Protein AF-A0A316W7E8-F1 (afdb_monomer)

Sequence (309 aa):
MTSHELGKQACRALYRAVLRQCPPAVTYSSHATKNLRRLYKWHFEQIMARGNLIDADLKAAERTMLMLLSSTAPRQAPSSPSDSIDDASSSRTSHAFTSSSARLRNDVAHGAAEEADVVGASERKGRLLSHRLTHSLASLTYHHLSPYVLMQRTTRRGVDGGSQSASARRLRAKDDAGEALPSLKVLPRPRRGPFTPALARKSINPLPGEAVEERMQAMYRAKDRMDELLQMDAGAKSEEYEQARRDYVEKRGLVRAAKHTWNAALEERRKEDAPRRLLGSLVQRAERSSGLWLGGPRWARWKQNEMLW

Structure (mmCIF, N/CA/C/O backbone):
data_AF-A0A316W7E8-F1
#
_entry.id   AF-A0A316W7E8-F1
#
loop_
_atom_site.group_PDB
_atom_site.id
_atom_site.type_symbol
_atom_site.label_atom_id
_atom_site.label_alt_id
_atom_site.label_comp_id
_atom_site.label_asym_id
_atom_site.label_entity_id
_atom_site.label_seq_id
_atom_site.pdbx_PDB_ins_code
_atom_site.Cartn_x
_atom_site.Cartn_y
_atom_site.Cartn_z
_atom_site.occupancy
_atom_site.B_iso_or_equiv
_atom_site.auth_seq_id
_atom_site.auth_comp_id
_atom_site.auth_asym_id
_atom_site.auth_atom_id
_atom_site.pdbx_PDB_model_num
ATOM 1 N N . MET A 1 1 ? -14.695 26.822 29.362 1.00 68.12 1 MET A N 1
ATOM 2 C CA . MET A 1 1 ? -14.133 26.083 28.206 1.00 68.12 1 MET A CA 1
ATOM 3 C C . MET A 1 1 ? -15.108 26.215 27.050 1.00 68.12 1 MET A C 1
ATOM 5 O O . MET A 1 1 ? -16.297 26.050 27.285 1.00 68.12 1 MET A O 1
ATOM 9 N N . THR A 1 2 ? -14.656 26.563 25.845 1.00 86.56 2 THR A N 1
ATOM 10 C CA . THR A 1 2 ? -15.551 26.642 24.677 1.00 86.56 2 THR A CA 1
ATOM 11 C C . THR A 1 2 ? -15.994 25.234 24.261 1.00 86.56 2 THR A C 1
ATOM 13 O O . THR A 1 2 ? -15.264 24.266 24.480 1.00 86.56 2 THR A O 1
ATOM 16 N N . SER A 1 3 ? -17.176 25.105 23.650 1.00 82.50 3 SER A N 1
ATOM 17 C CA . SER A 1 3 ? -17.704 23.819 23.148 1.00 82.50 3 SER A CA 1
ATOM 18 C C . SER A 1 3 ? -16.685 23.066 22.267 1.00 82.50 3 SER A C 1
ATOM 20 O O . SER A 1 3 ? -16.499 21.855 22.382 1.00 82.50 3 SER A O 1
ATOM 22 N N . HIS A 1 4 ? -15.909 23.812 21.478 1.00 84.19 4 HIS A N 1
ATOM 23 C CA . HIS A 1 4 ? -14.834 23.288 20.638 1.00 84.19 4 HIS A CA 1
ATOM 24 C C . HIS A 1 4 ? -13.680 22.639 21.433 1.00 84.19 4 HIS A C 1
ATOM 26 O O . HIS A 1 4 ? -13.156 21.599 21.031 1.00 84.19 4 HIS A O 1
ATOM 32 N N . GLU A 1 5 ? -13.295 23.201 22.583 1.00 86.75 5 GLU A N 1
ATOM 33 C CA . GLU A 1 5 ? -12.243 22.619 23.430 1.00 86.75 5 GLU A CA 1
ATOM 34 C C . GLU A 1 5 ? -12.707 21.332 24.127 1.00 86.75 5 GLU A C 1
ATOM 36 O O . GLU A 1 5 ? -11.936 20.373 24.225 1.00 86.75 5 GLU A O 1
ATOM 41 N N . LEU A 1 6 ? -13.983 21.263 24.528 1.00 85.38 6 LEU A N 1
ATOM 42 C CA . LEU A 1 6 ? -14.585 20.034 25.059 1.00 85.38 6 LEU A CA 1
ATOM 43 C C . LEU A 1 6 ? -14.577 18.913 24.007 1.00 85.38 6 LEU A C 1
ATOM 45 O O . LEU A 1 6 ? -14.171 17.788 24.309 1.00 85.38 6 LEU A O 1
ATOM 49 N N . GLY A 1 7 ? -14.920 19.234 22.754 1.00 84.88 7 GLY A N 1
ATOM 50 C CA . GLY A 1 7 ? -14.854 18.293 21.633 1.00 84.88 7 GLY A CA 1
ATOM 51 C C . GLY A 1 7 ? -13.448 17.723 21.422 1.00 84.88 7 GLY A C 1
ATOM 52 O O . GLY A 1 7 ? -13.261 16.506 21.402 1.00 84.88 7 GLY A O 1
ATOM 53 N N . LYS A 1 8 ? -12.418 18.579 21.365 1.00 88.06 8 LYS A N 1
ATOM 54 C CA . LYS A 1 8 ? -11.016 18.132 21.234 1.00 88.06 8 LYS A CA 1
ATOM 55 C C . LYS A 1 8 ? -10.568 17.243 22.393 1.00 88.06 8 LYS A C 1
ATOM 57 O O . LYS A 1 8 ? -9.802 16.297 22.185 1.00 88.06 8 LYS A O 1
ATOM 62 N N . GLN A 1 9 ? -10.995 17.547 23.618 1.00 90.50 9 GLN A N 1
ATOM 63 C CA . GLN A 1 9 ? -10.658 16.741 24.789 1.00 90.50 9 GLN A CA 1
ATOM 64 C C . GLN A 1 9 ? -11.296 15.349 24.713 1.00 90.50 9 GLN A C 1
ATOM 66 O O . GLN A 1 9 ? -10.596 14.359 24.944 1.00 90.50 9 GLN A O 1
ATOM 71 N N . ALA A 1 10 ? -12.567 15.264 24.314 1.00 87.88 10 ALA A N 1
ATOM 72 C CA . ALA A 1 10 ? -13.253 13.996 24.077 1.00 87.88 10 ALA A CA 1
ATOM 73 C C . ALA A 1 10 ? -12.552 13.168 22.984 1.00 87.88 10 ALA A C 1
ATOM 75 O O . ALA A 1 10 ? -12.237 11.998 23.211 1.00 87.88 10 ALA A O 1
ATOM 76 N N . CYS A 1 11 ? -12.172 13.788 21.857 1.00 88.69 11 CYS A N 1
ATOM 77 C CA . CYS A 1 11 ? -11.390 13.130 20.800 1.00 88.69 11 CYS A CA 1
ATOM 78 C C . CYS A 1 11 ? -10.087 12.529 21.334 1.00 88.69 11 CYS A C 1
ATOM 80 O O . CYS A 1 11 ? -9.747 11.381 21.046 1.00 88.69 11 CYS A O 1
ATOM 82 N N . ARG A 1 12 ? -9.330 13.307 22.120 1.00 92.81 12 ARG A N 1
ATOM 83 C CA . ARG A 1 12 ? -8.060 12.860 22.711 1.00 92.81 12 ARG A CA 1
ATOM 84 C C . ARG A 1 12 ? -8.274 11.699 23.682 1.00 92.81 12 ARG A C 1
ATOM 86 O O . ARG A 1 12 ? -7.449 10.785 23.709 1.00 92.81 12 ARG A O 1
ATOM 93 N N . ALA A 1 13 ? -9.343 11.728 24.477 1.00 93.56 13 ALA A N 1
ATOM 94 C CA . ALA A 1 13 ? -9.680 10.656 25.410 1.00 93.56 13 ALA A CA 1
ATOM 95 C C . ALA A 1 13 ? -10.016 9.352 24.670 1.00 93.56 13 ALA A C 1
ATOM 97 O O . ALA A 1 13 ? -9.421 8.313 24.961 1.00 93.56 13 ALA A O 1
ATOM 98 N N . LEU A 1 14 ? -10.874 9.432 23.652 1.00 91.62 14 LEU A N 1
ATOM 99 C CA . LEU A 1 14 ? -11.243 8.312 22.789 1.00 91.62 14 LEU A CA 1
ATOM 100 C C . LEU A 1 14 ? -10.024 7.714 22.079 1.00 91.62 14 LEU A C 1
ATOM 102 O O . LEU A 1 14 ? -9.795 6.507 22.116 1.00 91.62 14 LEU A O 1
ATOM 106 N N . TYR A 1 15 ? -9.174 8.563 21.503 1.00 94.75 15 TYR A N 1
ATOM 107 C CA . TYR A 1 15 ? -7.941 8.122 20.859 1.00 94.75 15 TYR A CA 1
ATOM 108 C C . TYR A 1 15 ? -7.004 7.394 21.832 1.00 94.75 15 TYR A C 1
ATOM 110 O O . TYR A 1 15 ? -6.483 6.321 21.518 1.00 94.75 15 TYR A O 1
ATOM 118 N N . ARG A 1 16 ? -6.821 7.923 23.050 1.00 96.25 16 ARG A N 1
ATOM 119 C CA . ARG A 1 16 ? -6.047 7.240 24.100 1.00 96.25 16 ARG A CA 1
ATOM 120 C C . ARG A 1 16 ? -6.650 5.879 24.446 1.00 96.25 16 ARG A C 1
ATOM 122 O O . ARG A 1 16 ? -5.883 4.937 24.641 1.00 96.25 16 ARG A O 1
ATOM 129 N N . ALA A 1 17 ? -7.978 5.761 24.500 1.00 95.88 17 ALA A N 1
ATOM 130 C CA . ALA A 1 17 ? -8.653 4.488 24.735 1.00 95.88 17 ALA A CA 1
ATOM 131 C C . ALA A 1 17 ? -8.329 3.471 23.627 1.00 95.88 17 ALA A C 1
ATOM 133 O O . ALA A 1 17 ? -7.839 2.385 23.932 1.00 95.88 17 ALA A O 1
ATOM 134 N N . VAL A 1 18 ? -8.456 3.852 22.350 1.00 96.12 18 VAL A N 1
ATOM 135 C CA . VAL A 1 18 ? -8.098 2.991 21.203 1.00 96.12 18 VAL A CA 1
ATOM 136 C C . VAL A 1 18 ? -6.629 2.542 21.268 1.00 96.12 18 VAL A C 1
ATOM 138 O O . VAL A 1 18 ? -6.320 1.357 21.119 1.00 96.12 18 VAL A O 1
ATOM 141 N N . LEU A 1 19 ? -5.695 3.456 21.557 1.00 96.00 19 LEU A N 1
ATOM 142 C CA . LEU A 1 19 ? -4.268 3.117 21.653 1.00 96.00 19 LEU A CA 1
ATOM 143 C C . LEU A 1 19 ? -3.933 2.160 22.806 1.00 96.00 19 LEU A C 1
ATOM 145 O O . LEU A 1 19 ? -2.977 1.376 22.695 1.00 96.00 19 LEU A O 1
ATOM 149 N N . ARG A 1 20 ? -4.681 2.234 23.913 1.00 96.44 20 ARG A N 1
ATOM 150 C CA . ARG A 1 20 ? -4.540 1.326 25.062 1.00 96.44 20 ARG A CA 1
ATOM 151 C C . ARG A 1 20 ? -4.990 -0.092 24.724 1.00 96.44 20 ARG A C 1
ATOM 153 O O . ARG A 1 20 ? -4.399 -1.022 25.258 1.00 96.44 20 ARG A O 1
ATOM 160 N N . GLN A 1 21 ? -5.926 -0.259 23.787 1.00 96.12 21 GLN A N 1
ATOM 161 C CA . GLN A 1 21 ? -6.372 -1.582 23.332 1.00 96.12 21 GLN A CA 1
ATOM 162 C C . GLN A 1 21 ? -5.451 -2.233 22.291 1.00 96.12 21 GLN A C 1
ATOM 164 O O . GLN A 1 21 ? -5.549 -3.429 22.044 1.00 96.12 21 GLN A O 1
ATOM 169 N N . CYS A 1 22 ? -4.502 -1.496 21.703 1.00 95.38 22 CYS A N 1
ATOM 170 C CA . CYS A 1 22 ? -3.599 -2.063 20.693 1.00 95.38 22 CYS A CA 1
ATOM 171 C C . CYS A 1 22 ? -2.668 -3.180 21.223 1.00 95.38 22 CYS A C 1
ATOM 173 O O . CYS A 1 22 ? -2.528 -4.185 20.529 1.00 95.38 22 CYS A O 1
ATOM 175 N N . PRO A 1 23 ? -1.987 -3.047 22.386 1.00 95.12 23 PRO A N 1
ATOM 176 C CA . PRO A 1 23 ? -1.127 -4.112 22.909 1.00 95.12 23 PRO A CA 1
ATOM 177 C C . PRO A 1 23 ? -1.841 -5.440 23.197 1.00 95.12 23 PRO A C 1
ATOM 179 O O . PRO A 1 23 ? -1.364 -6.453 22.691 1.00 95.12 23 PRO A O 1
ATOM 182 N N . PRO A 1 24 ? -2.966 -5.486 23.943 1.00 93.56 24 PRO A N 1
ATOM 183 C CA . PRO A 1 24 ? -3.619 -6.761 24.241 1.00 93.56 24 PRO A CA 1
ATOM 184 C C . PRO A 1 24 ? -4.246 -7.408 22.996 1.00 93.56 24 PRO A C 1
ATOM 186 O O . PRO A 1 24 ? -4.381 -8.625 22.939 1.00 93.56 24 PRO A O 1
ATOM 189 N N . ALA A 1 25 ? -4.582 -6.611 21.980 1.00 92.38 25 ALA A N 1
ATOM 190 C CA . ALA A 1 25 ? -5.099 -7.087 20.701 1.00 92.38 25 ALA A CA 1
ATOM 191 C C . ALA A 1 25 ? -4.018 -7.707 19.786 1.00 92.38 25 ALA A C 1
ATOM 193 O O . ALA A 1 25 ? -4.332 -8.455 18.864 1.00 92.38 25 ALA A O 1
ATOM 194 N N . VAL A 1 26 ? -2.736 -7.389 20.011 1.00 90.88 26 VAL A N 1
ATOM 195 C CA . VAL A 1 26 ? -1.606 -7.806 19.164 1.00 90.88 26 VAL A CA 1
ATOM 196 C C . VAL A 1 26 ? -0.481 -8.344 20.049 1.00 90.88 26 VAL A C 1
ATOM 198 O O . VAL A 1 26 ? 0.525 -7.676 20.286 1.00 90.88 26 VAL A O 1
ATOM 201 N N . THR A 1 27 ? -0.646 -9.568 20.547 1.00 85.62 27 THR A N 1
ATOM 202 C CA . THR A 1 27 ? 0.283 -10.186 21.514 1.00 85.62 27 THR A CA 1
ATOM 203 C C . THR A 1 27 ? 1.552 -10.762 20.881 1.00 85.62 27 THR A C 1
ATOM 205 O O . THR A 1 27 ? 2.558 -10.941 21.559 1.00 85.62 27 THR A O 1
ATOM 208 N N . TYR A 1 28 ? 1.548 -11.022 19.573 1.00 83.88 28 TYR A N 1
ATOM 209 C CA . TYR A 1 28 ? 2.622 -11.754 18.893 1.00 83.88 28 TYR A CA 1
ATOM 210 C C . TYR A 1 28 ? 3.836 -10.896 18.492 1.00 83.88 28 TYR A C 1
ATOM 212 O O . TYR A 1 28 ? 4.886 -11.439 18.144 1.00 83.88 28 TYR A O 1
ATOM 220 N N . SER A 1 29 ? 3.725 -9.559 18.464 1.00 87.12 29 SER A N 1
ATOM 221 C CA . SER A 1 29 ? 4.845 -8.694 18.065 1.00 87.12 29 SER A CA 1
ATOM 222 C C . SER A 1 29 ? 4.706 -7.248 18.541 1.00 87.12 29 SER A C 1
ATOM 224 O O . SER A 1 29 ? 3.793 -6.529 18.136 1.00 87.12 29 SER A O 1
ATOM 226 N N . SER A 1 30 ? 5.713 -6.763 19.274 1.00 89.19 30 SER A N 1
ATOM 227 C CA . SER A 1 30 ? 5.804 -5.359 19.706 1.00 89.19 30 SER A CA 1
ATOM 228 C C . SER A 1 30 ? 5.854 -4.368 18.532 1.00 89.19 30 SER A C 1
ATOM 230 O O . SER A 1 30 ? 5.318 -3.260 18.613 1.00 89.19 30 SER A O 1
ATOM 232 N N . HIS A 1 31 ? 6.465 -4.756 17.408 1.00 87.75 31 HIS A N 1
ATOM 233 C CA . HIS A 1 31 ? 6.495 -3.938 16.195 1.00 87.75 31 HIS A CA 1
ATOM 234 C C . HIS A 1 31 ? 5.123 -3.847 15.531 1.00 87.75 31 HIS A C 1
ATOM 236 O O . HIS A 1 31 ? 4.754 -2.775 15.050 1.00 87.75 31 HIS A O 1
ATOM 242 N N . ALA A 1 32 ? 4.360 -4.939 15.527 1.00 87.69 32 ALA A N 1
ATOM 243 C CA . ALA A 1 32 ? 2.997 -4.942 15.015 1.00 87.69 32 ALA A CA 1
ATOM 244 C C . ALA A 1 32 ? 2.107 -4.004 15.852 1.00 87.69 32 ALA A C 1
ATOM 246 O O . ALA A 1 32 ? 1.420 -3.155 15.284 1.00 87.69 32 ALA A O 1
ATOM 247 N N . THR A 1 33 ? 2.241 -4.022 17.185 1.00 92.44 33 THR A N 1
ATOM 248 C CA . THR A 1 33 ? 1.584 -3.049 18.074 1.00 92.44 33 THR A CA 1
ATOM 249 C C . THR A 1 33 ? 1.968 -1.606 17.735 1.00 92.44 33 THR A C 1
ATOM 251 O O . THR A 1 33 ? 1.098 -0.745 17.602 1.00 92.44 33 THR A O 1
ATOM 254 N N . LYS A 1 34 ? 3.268 -1.312 17.564 1.00 91.56 34 LYS A N 1
ATOM 255 C CA . LYS A 1 34 ? 3.748 0.033 17.191 1.00 91.56 34 LYS A CA 1
ATOM 256 C C . LYS A 1 34 ? 3.176 0.488 15.844 1.00 91.56 34 LYS A C 1
ATOM 258 O O . LYS A 1 34 ? 2.757 1.637 15.722 1.00 91.56 34 LYS A O 1
ATOM 263 N N . ASN A 1 35 ? 3.136 -0.391 14.844 1.00 89.62 35 ASN A N 1
ATOM 264 C CA . ASN A 1 35 ? 2.591 -0.069 13.525 1.00 89.62 35 ASN A CA 1
ATOM 265 C C . ASN A 1 35 ? 1.083 0.179 13.560 1.00 89.62 35 ASN A C 1
ATOM 267 O O . ASN A 1 35 ? 0.630 1.117 12.903 1.00 89.62 35 ASN A O 1
ATOM 271 N N . LEU A 1 36 ? 0.340 -0.598 14.351 1.00 93.12 36 LEU A N 1
ATOM 272 C CA . LEU A 1 36 ? -1.094 -0.413 14.547 1.00 93.12 36 LEU A CA 1
ATOM 273 C C . LEU A 1 36 ? -1.391 0.918 15.258 1.00 93.12 36 LEU A C 1
ATOM 275 O O . LEU A 1 36 ? -2.226 1.695 14.806 1.00 93.12 36 LEU A O 1
ATOM 279 N N . ARG A 1 37 ? -0.616 1.265 16.294 1.00 94.88 37 ARG A N 1
ATOM 280 C CA . ARG A 1 37 ? -0.696 2.587 16.941 1.00 94.88 37 ARG A CA 1
ATOM 281 C C . ARG A 1 37 ? -0.412 3.728 15.967 1.00 94.88 37 ARG A C 1
ATOM 283 O O . ARG A 1 37 ? -1.143 4.711 15.958 1.00 94.88 37 ARG A O 1
ATOM 290 N N . ARG A 1 38 ? 0.622 3.600 15.124 1.00 91.88 38 ARG A N 1
ATOM 291 C CA . ARG A 1 38 ? 0.908 4.584 14.063 1.00 91.88 38 ARG A CA 1
ATOM 292 C C . ARG A 1 38 ? -0.259 4.697 13.088 1.00 91.88 38 ARG A C 1
ATOM 294 O O . ARG A 1 38 ? -0.604 5.797 12.693 1.00 91.88 38 ARG A O 1
ATOM 301 N N . LEU A 1 39 ? -0.874 3.579 12.710 1.00 93.12 39 LEU A N 1
ATOM 302 C CA . LEU A 1 39 ? -2.034 3.578 11.825 1.00 93.12 39 LEU A CA 1
ATOM 303 C C . LEU A 1 39 ? -3.203 4.380 12.413 1.00 93.12 39 LEU A C 1
ATOM 305 O O . LEU A 1 39 ? -3.743 5.236 11.719 1.00 93.12 39 LEU A O 1
ATOM 309 N N . TYR A 1 40 ? -3.539 4.177 13.687 1.00 94.69 40 TYR A N 1
ATOM 310 C CA . TYR A 1 40 ? -4.596 4.955 14.342 1.00 94.69 40 TYR A CA 1
ATOM 311 C C . TYR A 1 40 ? -4.206 6.410 14.597 1.00 94.69 40 TYR A C 1
ATOM 313 O O . TYR A 1 40 ? -5.063 7.287 14.533 1.00 94.69 40 TYR A O 1
ATOM 321 N N . LYS A 1 41 ? -2.918 6.690 14.836 1.00 93.62 41 LYS A N 1
ATOM 322 C CA . LYS A 1 41 ? -2.406 8.060 14.957 1.00 93.62 41 LYS A CA 1
ATOM 323 C C . LYS A 1 41 ? -2.744 8.897 13.728 1.00 93.62 41 LYS A C 1
ATOM 325 O O . LYS A 1 41 ? -3.238 10.005 13.876 1.00 93.62 41 LYS A O 1
ATOM 330 N N . TRP A 1 42 ? -2.542 8.337 12.539 1.00 91.31 42 TRP A N 1
ATOM 331 C CA . TRP A 1 42 ? -2.858 9.008 11.278 1.00 91.31 42 TRP A CA 1
ATOM 332 C C . TRP A 1 42 ? -4.344 9.349 11.142 1.00 91.31 42 TRP A C 1
ATOM 334 O O . TRP A 1 42 ? -4.690 10.442 10.705 1.00 91.31 42 TRP A O 1
ATOM 344 N N . HIS A 1 43 ? -5.226 8.433 11.543 1.00 92.25 43 HIS A N 1
ATOM 345 C CA . HIS A 1 43 ? -6.669 8.690 11.575 1.00 92.25 43 HIS A CA 1
ATOM 346 C C . HIS A 1 43 ? -7.029 9.831 12.516 1.00 92.25 43 HIS A C 1
ATOM 348 O O . HIS A 1 43 ? -7.755 10.752 12.148 1.00 92.25 43 HIS A O 1
ATOM 354 N N . PHE A 1 44 ? -6.452 9.806 13.711 1.00 93.25 44 PHE A N 1
ATOM 355 C CA . PHE A 1 44 ? -6.649 10.858 14.692 1.00 93.25 44 PHE A CA 1
ATOM 356 C C . PHE A 1 44 ? -6.140 12.220 14.203 1.00 93.25 44 PHE A C 1
ATOM 358 O O . PHE A 1 44 ? -6.832 13.220 14.366 1.00 93.25 44 PHE A O 1
ATOM 365 N N . GLU A 1 45 ? -4.972 12.275 13.561 1.00 92.31 45 GLU A N 1
ATOM 366 C CA . GLU A 1 45 ? -4.429 13.511 12.985 1.00 92.31 45 GLU A CA 1
ATOM 367 C C . GLU A 1 45 ? -5.351 14.100 11.911 1.00 92.31 45 GLU A C 1
ATOM 369 O O . GLU A 1 45 ? -5.552 15.310 11.895 1.00 92.31 45 GLU A O 1
ATOM 374 N N . GLN A 1 46 ? -5.981 13.267 11.075 1.00 90.81 46 GLN A N 1
ATOM 375 C CA . GLN A 1 46 ? -6.971 13.722 10.090 1.00 90.81 46 GLN A CA 1
ATOM 376 C C . GLN A 1 46 ? -8.236 14.290 10.748 1.00 90.81 46 GLN A C 1
ATOM 378 O O . GLN A 1 46 ? -8.758 15.315 10.313 1.00 90.81 46 GLN A O 1
ATOM 383 N N . ILE A 1 47 ? -8.728 13.661 11.818 1.00 91.81 47 ILE A N 1
ATOM 384 C CA . ILE A 1 47 ? -9.867 14.180 12.593 1.00 91.81 47 ILE A CA 1
ATOM 385 C C . ILE A 1 47 ? -9.504 15.525 13.233 1.00 91.81 47 ILE A C 1
ATOM 387 O O . ILE A 1 47 ? -10.255 16.488 13.112 1.00 91.81 47 ILE A O 1
ATOM 391 N N . MET A 1 48 ? -8.327 15.618 13.855 1.00 90.19 48 MET A N 1
ATOM 392 C CA . MET A 1 48 ? -7.860 16.851 14.490 1.00 90.19 48 MET A CA 1
ATOM 393 C C . MET A 1 48 ? -7.614 17.978 13.481 1.00 90.19 48 MET A C 1
ATOM 395 O O . MET A 1 48 ? -7.925 19.125 13.785 1.00 90.19 48 MET A O 1
ATOM 399 N N . ALA A 1 49 ? -7.099 17.665 12.287 1.00 90.94 49 ALA A N 1
ATOM 400 C CA . ALA A 1 49 ? -6.885 18.639 11.217 1.00 90.94 49 ALA A CA 1
ATOM 401 C C . ALA A 1 49 ? -8.203 19.215 10.676 1.00 90.94 49 ALA A C 1
ATOM 403 O O . ALA A 1 49 ? -8.251 20.387 10.317 1.00 90.94 49 ALA A O 1
ATOM 404 N N . ARG A 1 50 ? -9.284 18.422 10.664 1.00 90.06 50 ARG A N 1
ATOM 405 C CA . ARG A 1 50 ? -10.632 18.900 10.310 1.00 90.06 50 ARG A CA 1
ATOM 406 C C . ARG A 1 50 ? -11.244 19.825 11.367 1.00 90.06 50 ARG A C 1
ATOM 408 O O . ARG A 1 50 ? -12.224 20.498 11.074 1.00 90.06 50 ARG A O 1
ATOM 415 N N . GLY A 1 51 ? -10.718 19.838 12.593 1.00 86.00 51 GLY A N 1
ATOM 416 C CA . GLY A 1 51 ? -11.194 20.678 13.699 1.00 86.00 51 GLY A CA 1
ATOM 417 C C . GLY A 1 51 ? -12.497 20.215 14.360 1.00 86.00 51 GLY A C 1
ATOM 418 O O . GLY A 1 51 ? -12.728 20.546 15.518 1.00 86.00 51 GLY A O 1
ATOM 419 N N . ASN A 1 52 ? -13.300 19.386 13.687 1.00 86.06 52 ASN A N 1
ATOM 420 C CA . ASN A 1 52 ? -14.600 18.929 14.172 1.00 86.06 52 ASN A CA 1
ATOM 421 C C . ASN A 1 52 ? -14.680 17.397 14.204 1.00 86.06 52 ASN A C 1
ATOM 423 O O . ASN A 1 52 ? -14.333 16.728 13.229 1.00 86.06 52 ASN A O 1
ATOM 427 N N . LEU A 1 53 ? -15.171 16.850 15.321 1.00 88.06 53 LEU A N 1
ATOM 428 C CA . LEU A 1 53 ? -15.508 15.432 15.447 1.00 88.06 53 LEU A CA 1
ATOM 429 C C . LEU A 1 53 ? -16.922 15.205 14.922 1.00 88.06 53 LEU A C 1
ATOM 431 O O . LEU A 1 53 ? -17.871 15.795 15.434 1.00 88.06 53 LEU A O 1
ATOM 435 N N . ILE A 1 54 ? -17.061 14.342 13.922 1.00 92.25 54 ILE A N 1
ATOM 436 C CA . ILE A 1 54 ? -18.366 13.973 13.374 1.00 92.25 54 ILE A CA 1
ATOM 437 C C . ILE A 1 54 ? -18.847 12.704 14.091 1.00 92.25 54 ILE A C 1
ATOM 439 O O . ILE A 1 54 ? -18.040 11.846 14.446 1.00 92.25 54 ILE A O 1
ATOM 443 N N . ASP A 1 55 ? -20.159 12.539 14.266 1.00 92.44 55 ASP A N 1
ATOM 444 C CA . ASP A 1 55 ? -20.770 11.334 14.859 1.00 92.44 55 ASP A CA 1
ATOM 445 C C . ASP A 1 55 ? -20.297 10.027 14.181 1.00 92.44 55 ASP A C 1
ATOM 447 O O . ASP A 1 55 ? -20.050 9.011 14.829 1.00 92.44 55 ASP A O 1
ATOM 451 N N . ALA A 1 56 ? -20.055 10.072 12.867 1.00 92.94 56 ALA A N 1
ATOM 452 C CA . ALA A 1 56 ? -19.478 8.957 12.121 1.00 92.94 56 ALA A CA 1
ATOM 453 C C . ALA A 1 56 ? -18.066 8.565 12.604 1.00 92.94 56 ALA A C 1
ATOM 455 O O . ALA A 1 56 ? -17.753 7.376 12.660 1.00 92.94 56 ALA A O 1
ATOM 456 N N . ASP A 1 57 ? -17.224 9.537 12.976 1.00 92.81 57 ASP A N 1
ATOM 457 C CA . ASP A 1 57 ? -15.874 9.276 13.489 1.00 92.81 57 ASP A CA 1
ATOM 458 C C . ASP A 1 57 ? -15.932 8.636 14.883 1.00 92.81 57 ASP A C 1
ATOM 460 O O . ASP A 1 57 ? -15.163 7.716 15.168 1.00 92.81 57 ASP A O 1
ATOM 464 N N . LEU A 1 58 ? -16.865 9.092 15.729 1.00 92.69 58 LEU A N 1
ATOM 465 C CA . LEU A 1 58 ? -17.103 8.541 17.065 1.00 92.69 58 LEU A CA 1
ATOM 466 C C . LEU A 1 58 ? -17.550 7.077 16.974 1.00 92.69 58 LEU A C 1
ATOM 468 O O . LEU A 1 58 ? -16.892 6.196 17.529 1.00 92.69 58 LEU A O 1
ATOM 472 N N . LYS A 1 59 ? -18.592 6.803 16.180 1.00 94.88 59 LYS A N 1
ATOM 473 C CA . LYS A 1 59 ? -19.089 5.441 15.928 1.00 94.88 59 LYS A CA 1
ATOM 474 C C . LYS A 1 59 ? -18.000 4.535 15.362 1.00 94.88 59 LYS A C 1
ATOM 476 O O . LYS A 1 59 ? -17.907 3.365 15.733 1.00 94.88 59 LYS A O 1
ATOM 481 N N . ALA A 1 60 ? -17.155 5.060 14.476 1.00 95.38 60 ALA A N 1
ATOM 482 C CA . ALA A 1 60 ? -16.067 4.280 13.905 1.00 95.38 60 ALA A CA 1
ATOM 483 C C . ALA A 1 60 ? -14.973 3.948 14.926 1.00 95.38 60 ALA A C 1
ATOM 485 O O . ALA A 1 60 ? -14.481 2.815 14.965 1.00 95.38 60 ALA A O 1
ATOM 486 N N . ALA A 1 61 ? -14.624 4.895 15.796 1.00 94.81 61 ALA A N 1
ATOM 487 C CA . ALA A 1 61 ? -13.693 4.661 16.892 1.00 94.81 61 ALA A CA 1
ATOM 488 C C . ALA A 1 61 ? -14.232 3.631 17.895 1.00 94.81 61 ALA A C 1
ATOM 490 O O . ALA A 1 61 ? -13.493 2.734 18.300 1.00 94.81 61 ALA A O 1
ATOM 491 N N . GLU A 1 62 ? -15.514 3.719 18.257 1.00 94.94 62 GLU A N 1
ATOM 492 C CA . GLU A 1 62 ? -16.185 2.773 19.156 1.00 94.94 62 GLU A CA 1
ATOM 493 C C . GLU A 1 62 ? -16.172 1.356 18.585 1.00 94.94 62 GLU A C 1
ATOM 495 O O . GLU A 1 62 ? -15.702 0.428 19.242 1.00 94.94 62 GLU A O 1
ATOM 500 N N . ARG A 1 63 ? -16.588 1.185 17.324 1.00 96.06 63 ARG A N 1
ATOM 501 C CA . ARG A 1 63 ? -16.538 -0.117 16.638 1.00 96.06 63 ARG A CA 1
ATOM 502 C C . ARG A 1 63 ? -15.115 -0.662 16.556 1.00 96.06 63 ARG A C 1
ATOM 504 O O . ARG A 1 63 ? -14.897 -1.852 16.769 1.00 96.06 63 ARG A O 1
ATOM 511 N N . THR A 1 64 ? -14.135 0.202 16.295 1.00 96.62 64 THR A N 1
ATOM 512 C CA . THR A 1 64 ? -12.716 -0.184 16.267 1.00 96.62 64 THR A CA 1
ATOM 513 C C . THR A 1 64 ? -12.244 -0.641 17.644 1.00 96.62 64 THR A C 1
ATOM 515 O O . THR A 1 64 ? -11.552 -1.650 17.759 1.00 96.62 64 THR A O 1
ATOM 518 N N . MET A 1 65 ? -12.636 0.063 18.704 1.00 95.94 65 MET A N 1
ATOM 519 C CA . MET A 1 65 ? -12.323 -0.316 20.077 1.00 95.94 65 MET A CA 1
ATOM 520 C C . MET A 1 65 ? -12.961 -1.661 20.442 1.00 95.94 65 MET A C 1
ATOM 522 O O . MET A 1 65 ? -12.269 -2.521 20.983 1.00 95.94 65 MET A O 1
ATOM 526 N N . LEU A 1 66 ? -14.232 -1.877 20.091 1.00 95.12 66 LEU A N 1
ATOM 527 C CA . LEU A 1 66 ? -14.937 -3.146 20.298 1.00 95.12 66 LEU A CA 1
ATOM 528 C C . LEU A 1 66 ? -14.286 -4.298 19.528 1.00 95.12 66 LEU A C 1
ATOM 530 O O . LEU A 1 66 ? -14.113 -5.380 20.085 1.00 95.12 66 LEU A O 1
ATOM 534 N N . MET A 1 67 ? -13.857 -4.067 18.285 1.00 95.88 67 MET A N 1
ATOM 535 C CA . MET A 1 67 ? -13.088 -5.040 17.506 1.00 95.88 67 MET A CA 1
ATOM 536 C C . MET A 1 67 ? -11.765 -5.384 18.206 1.00 95.88 67 MET A C 1
ATOM 538 O O . MET A 1 67 ? -11.432 -6.559 18.347 1.00 95.88 67 MET A O 1
ATOM 542 N N . LEU A 1 68 ? -11.016 -4.382 18.681 1.00 95.62 68 LEU A N 1
ATOM 543 C CA . LEU A 1 68 ? -9.749 -4.604 19.385 1.00 95.62 68 LEU A CA 1
ATOM 544 C C . LEU A 1 68 ? -9.953 -5.383 20.688 1.00 95.62 68 LEU A C 1
ATOM 546 O O . LEU A 1 68 ? -9.232 -6.348 20.934 1.00 95.62 68 LEU A O 1
ATOM 550 N N . LEU A 1 69 ? -10.964 -5.024 21.478 1.00 94.50 69 LEU A N 1
ATOM 551 C CA . LEU A 1 69 ? -11.345 -5.744 22.694 1.00 94.50 69 LEU A CA 1
ATOM 552 C C . LEU A 1 69 ? -11.737 -7.195 22.386 1.00 94.50 69 LEU A C 1
ATOM 554 O O . LEU A 1 69 ? -11.223 -8.119 23.013 1.00 94.50 69 LEU A O 1
ATOM 558 N N . SER A 1 70 ? -12.558 -7.408 21.358 1.00 93.38 70 SER A N 1
ATOM 559 C CA . SER A 1 70 ? -12.991 -8.742 20.914 1.00 93.38 70 SER A CA 1
ATOM 560 C C . SER A 1 70 ? -11.844 -9.585 20.354 1.00 93.38 70 SER A C 1
ATOM 562 O O . SER A 1 70 ? -11.915 -10.811 20.360 1.00 93.38 70 SER A O 1
ATOM 564 N N . SER A 1 71 ? -10.787 -8.934 19.857 1.00 93.38 71 SER A N 1
ATOM 565 C CA . SER A 1 71 ? -9.589 -9.591 19.333 1.00 93.38 71 SER A CA 1
ATOM 566 C C . SER A 1 71 ? -8.581 -9.992 20.405 1.00 93.38 71 SER A C 1
ATOM 568 O O . SER A 1 71 ? -7.638 -10.715 20.091 1.00 93.38 71 SER A O 1
ATOM 570 N N . THR A 1 72 ? -8.753 -9.540 21.651 1.00 91.69 72 THR A N 1
ATOM 571 C CA . THR A 1 72 ? -7.894 -9.990 22.748 1.00 91.69 72 THR A CA 1
ATOM 572 C C . THR A 1 72 ? -8.053 -11.500 22.888 1.00 91.69 72 THR A C 1
ATOM 574 O O . THR A 1 72 ? -9.159 -12.014 23.072 1.00 91.69 72 THR A O 1
ATOM 577 N N . ALA A 1 73 ? -6.956 -12.233 22.676 1.00 71.94 73 ALA A N 1
ATOM 578 C CA . ALA A 1 73 ? -7.001 -13.685 22.728 1.00 71.94 73 ALA A CA 1
ATOM 579 C C . ALA A 1 73 ? -7.541 -14.094 24.105 1.00 71.94 73 ALA A C 1
ATOM 581 O O . ALA A 1 73 ? -7.058 -13.552 25.107 1.00 71.94 73 ALA A O 1
ATOM 582 N N . PRO A 1 74 ? -8.513 -15.024 24.187 1.00 64.81 74 PRO A N 1
ATOM 583 C CA . PRO A 1 74 ? -8.838 -15.615 25.468 1.00 64.81 74 PRO A CA 1
ATOM 584 C C . PRO A 1 74 ? -7.531 -16.209 25.973 1.00 64.81 74 PRO A C 1
ATOM 586 O O . PRO A 1 74 ? -6.947 -17.083 25.327 1.00 64.81 74 PRO A O 1
ATOM 589 N N . ARG A 1 75 ? -7.020 -15.651 27.076 1.00 59.53 75 ARG A N 1
ATOM 590 C CA . ARG A 1 75 ? -5.948 -16.258 27.858 1.00 59.53 75 ARG A CA 1
ATOM 591 C C . ARG A 1 75 ? -6.422 -17.691 28.022 1.00 59.53 75 ARG A C 1
ATOM 593 O O . ARG A 1 75 ? -7.502 -17.854 28.586 1.00 59.53 75 ARG A O 1
ATOM 600 N N . GLN A 1 76 ? -5.746 -18.653 27.378 1.00 56.88 76 GLN A N 1
ATOM 601 C CA . GLN A 1 76 ? -6.141 -20.059 27.441 1.00 56.88 76 GLN A CA 1
ATOM 602 C C . GLN A 1 76 ? -6.469 -20.306 28.902 1.00 56.88 76 GLN A C 1
ATOM 604 O O . GLN A 1 76 ? -5.602 -20.088 29.755 1.00 56.88 76 GLN A O 1
ATOM 609 N N . ALA A 1 77 ? -7.750 -20.562 29.192 1.00 52.38 77 ALA A N 1
ATOM 610 C CA . ALA A 1 77 ? -8.138 -20.882 30.548 1.00 52.38 77 ALA A CA 1
ATOM 611 C C . ALA A 1 77 ? -7.198 -22.023 30.944 1.00 52.38 77 ALA A C 1
ATOM 613 O O . ALA A 1 77 ? -7.010 -22.915 30.106 1.00 52.38 77 ALA A O 1
ATOM 614 N N . PRO A 1 78 ? -6.510 -21.937 32.097 1.00 52.66 78 PRO A N 1
ATOM 615 C CA . PRO A 1 78 ? -5.648 -23.021 32.535 1.00 52.66 78 PRO A CA 1
ATOM 616 C C . PRO A 1 78 ? -6.490 -24.282 32.412 1.00 52.66 78 PRO A C 1
ATOM 618 O O . PRO A 1 78 ? -7.562 -24.356 33.009 1.00 52.66 78 PRO A O 1
ATOM 621 N N . SER A 1 79 ? -6.083 -25.183 31.515 1.00 55.72 79 SER A N 1
ATOM 622 C CA . SER A 1 79 ? -6.740 -26.469 31.337 1.00 55.72 79 SER A CA 1
ATOM 623 C C . SER A 1 79 ? -6.902 -27.049 32.732 1.00 55.72 79 SER A C 1
ATOM 625 O O . SER A 1 79 ? -5.895 -27.183 33.433 1.00 55.72 79 SER A O 1
ATOM 627 N N . SER A 1 80 ? -8.147 -27.259 33.162 1.00 44.97 80 SER A N 1
ATOM 628 C CA . SER A 1 80 ? -8.453 -27.738 34.504 1.00 44.97 80 SER A CA 1
ATOM 629 C C . SER A 1 80 ? -7.534 -28.915 34.851 1.00 44.97 80 SER A C 1
ATOM 631 O O . SER A 1 80 ? -7.483 -29.875 34.082 1.00 44.97 80 SER A O 1
ATOM 633 N N . PRO A 1 81 ? -6.787 -28.860 35.966 1.00 54.28 81 PRO A N 1
ATOM 634 C CA . PRO A 1 81 ? -6.022 -29.994 36.451 1.00 54.28 81 PRO A CA 1
ATOM 635 C C . PRO A 1 81 ? -6.994 -30.941 37.167 1.00 54.28 81 PRO A C 1
ATOM 637 O O . PRO A 1 81 ? -7.140 -30.891 38.382 1.00 54.28 81 PRO A O 1
ATOM 640 N N . SER A 1 82 ? -7.743 -31.743 36.416 1.00 50.75 82 SER A N 1
ATOM 641 C CA . SER A 1 82 ? -8.529 -32.868 36.943 1.00 50.75 82 SER A CA 1
ATOM 642 C C . SER A 1 82 ? -8.846 -33.818 35.801 1.00 50.75 82 SER A C 1
ATOM 644 O O . SER A 1 82 ? -9.828 -33.642 35.094 1.00 50.75 82 SER A O 1
ATOM 646 N N . ASP A 1 83 ? -7.898 -34.710 35.536 1.00 39.28 83 ASP A N 1
ATOM 647 C CA . ASP A 1 83 ? -8.130 -36.152 35.647 1.00 39.28 83 ASP A CA 1
ATOM 648 C C . ASP A 1 83 ? -6.768 -36.842 35.564 1.00 39.28 83 ASP A C 1
ATOM 650 O O . ASP A 1 83 ? -6.258 -37.210 34.508 1.00 39.28 83 ASP A O 1
ATOM 654 N N . SER A 1 84 ? -6.133 -36.929 36.733 1.00 48.88 84 SER A N 1
ATOM 655 C CA . SER A 1 84 ? -5.142 -37.953 37.019 1.00 48.88 84 SER A CA 1
ATOM 656 C C . SER A 1 84 ? -5.891 -39.251 37.304 1.00 48.88 84 SER A C 1
ATOM 658 O O . SER A 1 84 ? -6.388 -39.432 38.415 1.00 48.88 84 SER A O 1
ATOM 660 N N . ILE A 1 85 ? -5.959 -40.147 36.327 1.00 49.25 85 ILE A N 1
ATOM 661 C CA . ILE A 1 85 ? -5.971 -41.583 36.605 1.00 49.25 85 ILE A CA 1
ATOM 662 C C . ILE A 1 85 ? -4.940 -42.209 35.672 1.00 49.25 85 ILE A C 1
ATOM 664 O O . ILE A 1 85 ? -4.877 -41.895 34.484 1.00 49.25 85 ILE A O 1
ATOM 668 N N . ASP A 1 86 ? -4.075 -42.993 36.296 1.00 50.47 86 ASP A N 1
ATOM 669 C CA . ASP A 1 86 ? -2.892 -43.646 35.769 1.00 50.47 86 ASP A CA 1
ATOM 670 C C . ASP A 1 86 ? -3.119 -44.337 34.421 1.00 50.47 86 ASP A C 1
ATOM 672 O O . ASP A 1 86 ? -4.036 -45.139 34.285 1.00 50.47 86 ASP A O 1
ATOM 676 N N . ASP A 1 87 ? -2.214 -44.118 33.463 1.00 38.31 87 ASP A N 1
ATOM 677 C CA . ASP A 1 87 ? -1.660 -45.273 32.763 1.00 38.31 87 ASP A CA 1
ATOM 678 C C . ASP A 1 87 ? -0.285 -44.981 32.160 1.00 38.31 87 ASP A C 1
ATOM 680 O O . ASP A 1 87 ? -0.041 -43.999 31.450 1.00 38.31 87 ASP A O 1
ATOM 684 N N . ALA A 1 88 ? 0.643 -45.860 32.509 1.00 49.19 88 ALA A N 1
ATOM 685 C CA . ALA A 1 88 ? 2.011 -45.845 32.053 1.00 49.19 88 ALA A CA 1
ATOM 686 C C . ALA A 1 88 ? 2.113 -46.427 30.636 1.00 49.19 88 ALA A C 1
ATOM 688 O O . ALA A 1 88 ? 1.438 -47.389 30.288 1.00 49.19 88 ALA A O 1
ATOM 689 N N . SER A 1 89 ? 3.117 -45.946 29.898 1.00 46.47 89 SER A N 1
ATOM 690 C CA . SER A 1 89 ? 3.707 -46.590 28.710 1.00 46.47 89 SER A CA 1
ATOM 691 C C . SER A 1 89 ? 3.005 -46.340 27.367 1.00 46.47 89 SER A C 1
ATOM 693 O O . SER A 1 89 ? 2.118 -47.078 26.958 1.00 46.47 89 SER A O 1
ATOM 695 N N . SER A 1 90 ? 3.543 -45.410 26.566 1.00 40.50 90 SER A N 1
ATOM 696 C CA . SER A 1 90 ? 4.283 -45.766 25.333 1.00 40.50 90 SER A CA 1
ATOM 697 C C . SER A 1 90 ? 4.474 -44.586 24.368 1.00 40.50 90 SER A C 1
ATOM 699 O O . SER A 1 90 ? 3.550 -43.872 24.002 1.00 40.50 90 SER A O 1
ATOM 701 N N . SER A 1 91 ? 5.727 -44.460 23.922 1.00 44.81 91 SER A N 1
ATOM 702 C CA . SER A 1 91 ? 6.193 -43.992 22.606 1.00 44.81 91 SER A CA 1
ATOM 703 C C . SER A 1 91 ? 5.689 -42.660 22.023 1.00 44.81 91 SER A C 1
ATOM 705 O O . SER A 1 91 ? 4.608 -42.530 21.461 1.00 44.81 91 SER A O 1
ATOM 707 N N . ARG A 1 92 ? 6.642 -41.719 21.996 1.00 49.44 92 ARG A N 1
ATOM 708 C CA . ARG A 1 92 ? 6.819 -40.629 21.026 1.00 49.44 92 ARG A CA 1
ATOM 709 C C . ARG A 1 92 ? 6.331 -40.975 19.608 1.00 49.44 92 ARG A C 1
ATOM 711 O O . ARG A 1 92 ? 6.965 -41.780 18.935 1.00 49.44 92 ARG A O 1
ATOM 718 N N . THR A 1 93 ? 5.387 -40.189 19.093 1.00 39.94 93 THR A N 1
ATOM 719 C CA . THR A 1 93 ? 5.312 -39.847 17.664 1.00 39.94 93 THR A CA 1
ATOM 720 C C . THR A 1 93 ? 4.830 -38.410 17.481 1.00 39.94 93 THR A C 1
ATOM 722 O O . THR A 1 93 ? 3.859 -37.962 18.079 1.00 39.94 93 THR A O 1
ATOM 725 N N . SER A 1 94 ? 5.570 -37.681 16.656 1.00 40.03 94 SER A N 1
ATOM 726 C CA . SER A 1 94 ? 5.394 -36.289 16.252 1.00 40.03 94 SER A CA 1
ATOM 727 C C . SER A 1 94 ? 4.091 -36.039 15.484 1.00 40.03 94 SER A C 1
ATOM 729 O O . SER A 1 94 ? 3.843 -36.665 14.456 1.00 40.03 94 SER A O 1
ATOM 731 N N . HIS A 1 95 ? 3.302 -35.062 15.940 1.00 35.91 95 HIS A N 1
ATOM 732 C CA . HIS A 1 95 ? 2.092 -34.600 15.264 1.00 35.91 95 HIS A CA 1
ATOM 733 C C . HIS A 1 95 ? 2.405 -33.849 13.964 1.00 35.91 95 HIS A C 1
ATOM 735 O O . HIS A 1 95 ? 2.947 -32.741 13.968 1.00 35.91 95 HIS A O 1
ATOM 741 N N . ALA A 1 96 ? 1.979 -34.441 12.851 1.00 35.69 96 ALA A N 1
ATOM 742 C CA . ALA A 1 96 ? 1.675 -33.736 11.619 1.00 35.69 96 ALA A CA 1
ATOM 743 C C . ALA A 1 96 ? 0.321 -33.021 11.765 1.00 35.69 96 ALA A C 1
ATOM 745 O O . ALA A 1 96 ? -0.685 -33.631 12.125 1.00 35.69 96 ALA A O 1
ATOM 746 N N . PHE A 1 97 ? 0.296 -31.724 11.459 1.00 42.78 97 PHE A N 1
ATOM 747 C CA . PHE A 1 97 ? -0.938 -30.976 11.238 1.00 42.78 97 PHE A CA 1
ATOM 748 C C . PHE A 1 97 ? -1.638 -3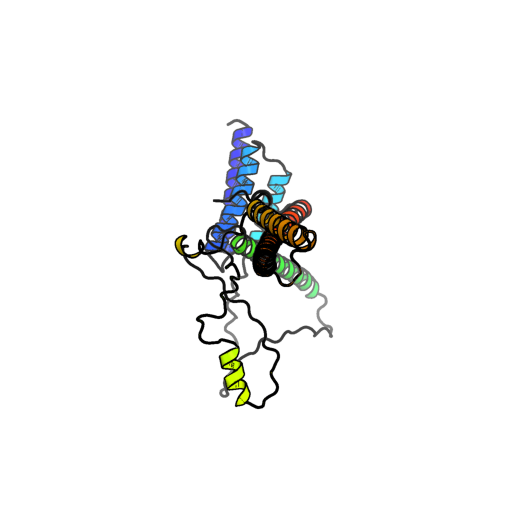1.534 9.996 1.00 42.78 97 PHE A C 1
ATOM 750 O O . PHE A 1 97 ? -1.157 -31.350 8.879 1.00 42.78 97 PHE A O 1
ATOM 757 N N . THR A 1 98 ? -2.788 -32.174 10.184 1.00 36.84 98 THR A N 1
ATOM 758 C CA . THR A 1 98 ? -3.743 -32.427 9.104 1.00 36.84 98 THR A CA 1
ATOM 759 C C . THR A 1 98 ? -5.070 -31.757 9.429 1.00 36.84 98 THR A C 1
ATOM 761 O O . THR A 1 98 ? -5.568 -31.790 10.553 1.00 36.84 98 THR A O 1
ATOM 764 N N . SER A 1 99 ? -5.581 -31.059 8.417 1.00 45.84 99 SER A N 1
ATOM 765 C CA . SER A 1 99 ? -6.907 -30.460 8.347 1.00 45.84 99 SER A CA 1
ATOM 766 C C . SER A 1 99 ? -7.998 -31.422 8.804 1.00 45.84 99 SER A C 1
ATOM 768 O O . SER A 1 99 ? -8.044 -32.557 8.345 1.00 45.84 99 SER A O 1
ATOM 770 N N . SER A 1 100 ? -8.953 -30.917 9.579 1.00 36.66 100 SER A N 1
ATOM 771 C CA . SER A 1 100 ? -10.240 -31.578 9.791 1.00 36.66 100 SER A CA 1
ATOM 772 C C . SER A 1 100 ? -11.362 -30.650 9.336 1.00 36.66 100 SER A C 1
ATOM 774 O O . SER A 1 100 ? -11.918 -29.870 10.108 1.00 36.66 100 SER A O 1
ATOM 776 N N . SER A 1 101 ? -11.651 -30.734 8.039 1.00 43.62 101 SER A N 1
ATOM 777 C CA . SER A 1 101 ? -13.010 -30.593 7.523 1.00 43.62 101 SER A CA 1
ATOM 778 C C . SER A 1 101 ? -13.735 -31.920 7.781 1.00 43.62 101 SER A C 1
ATOM 780 O O . SER A 1 101 ? -13.106 -32.968 7.685 1.00 43.62 101 SER A O 1
ATOM 782 N N . ALA A 1 102 ? -15.038 -31.850 8.049 1.00 43.97 102 ALA A N 1
ATOM 783 C CA . ALA A 1 102 ? -15.980 -32.958 8.235 1.00 43.97 102 ALA A CA 1
ATOM 784 C C . ALA A 1 102 ? -15.971 -33.678 9.600 1.00 43.97 102 ALA A C 1
ATOM 786 O O . ALA A 1 102 ? -15.191 -34.590 9.846 1.00 43.97 102 ALA A O 1
ATOM 787 N N . ARG A 1 103 ? -16.965 -33.328 10.429 1.00 39.84 103 ARG A N 1
ATOM 788 C CA . ARG A 1 103 ? -17.891 -34.270 11.087 1.00 39.84 103 ARG A CA 1
ATOM 789 C C . ARG A 1 103 ? -19.101 -33.482 11.606 1.00 39.84 103 ARG A C 1
ATOM 791 O O . ARG A 1 103 ? -19.040 -32.817 12.631 1.00 39.84 103 ARG A O 1
ATOM 798 N N . LEU A 1 104 ? -20.173 -33.518 10.821 1.00 46.38 104 LEU A N 1
ATOM 799 C CA . LEU A 1 104 ? -21.541 -33.163 11.198 1.00 46.38 104 LEU A CA 1
ATOM 800 C C . LEU A 1 104 ? -22.361 -34.444 11.038 1.00 46.38 104 LEU A C 1
ATOM 802 O O . LEU A 1 104 ? -22.316 -35.018 9.948 1.00 46.38 104 LEU A O 1
ATOM 806 N N . ARG A 1 105 ? -23.031 -34.856 12.122 1.00 40.81 105 ARG A N 1
ATOM 807 C CA . ARG A 1 105 ? -24.141 -35.829 12.296 1.00 40.81 105 ARG A CA 1
ATOM 808 C C . ARG A 1 105 ? -23.925 -36.507 13.652 1.00 40.81 105 ARG A C 1
ATOM 810 O O . ARG A 1 105 ? -22.927 -37.201 13.804 1.00 40.81 105 ARG A O 1
ATOM 817 N N . ASN A 1 106 ? -24.660 -36.149 14.706 1.00 44.91 106 ASN A N 1
ATOM 818 C CA . ASN A 1 106 ? -25.994 -36.637 15.138 1.00 44.91 106 ASN A CA 1
ATOM 819 C C . ASN A 1 106 ? -25.772 -37.037 16.628 1.00 44.91 106 ASN A C 1
ATOM 821 O O . ASN A 1 106 ? -24.675 -37.489 16.936 1.00 44.91 106 ASN A O 1
ATOM 825 N N . ASP A 1 107 ? -26.640 -36.913 17.630 1.00 40.34 107 ASP A N 1
ATOM 826 C CA . ASP A 1 107 ? -28.062 -36.600 17.742 1.00 40.34 107 ASP A CA 1
ATOM 827 C C . ASP A 1 107 ? -28.384 -36.225 19.214 1.00 40.34 107 ASP A C 1
ATOM 829 O O . ASP A 1 107 ? -27.769 -36.747 20.141 1.00 40.34 107 ASP A O 1
ATOM 833 N N . VAL A 1 108 ? -29.379 -35.345 19.385 1.00 50.00 108 VAL A N 1
ATOM 834 C CA . VAL A 1 108 ? -30.521 -35.432 20.324 1.00 50.00 108 VAL A CA 1
ATOM 835 C C . VAL A 1 108 ? -30.247 -35.736 21.812 1.00 50.00 108 VAL A C 1
ATOM 837 O O . VAL A 1 108 ? -30.362 -36.874 22.253 1.00 50.00 108 VAL A O 1
ATOM 840 N N . ALA A 1 109 ? -30.050 -34.678 22.611 1.00 46.44 109 ALA A N 1
ATOM 841 C CA . ALA A 1 109 ? -30.654 -34.486 23.944 1.00 46.44 109 ALA A CA 1
ATOM 842 C C . ALA A 1 109 ? -30.308 -33.081 24.492 1.00 46.44 109 ALA A C 1
ATOM 844 O O . ALA A 1 109 ? -29.165 -32.658 24.378 1.00 46.44 109 ALA A O 1
ATOM 845 N N . HIS A 1 110 ? -31.275 -32.414 25.145 1.00 42.81 110 HIS A N 1
ATOM 846 C CA . HIS A 1 110 ? -31.181 -31.147 25.919 1.00 42.81 110 HIS A CA 1
ATOM 847 C C . HIS A 1 110 ? -31.718 -29.850 25.278 1.00 42.81 110 HIS A C 1
ATOM 849 O O . HIS A 1 110 ? -31.016 -28.848 25.147 1.00 42.81 110 HIS A O 1
ATOM 855 N N . GLY A 1 111 ? -33.035 -29.808 25.052 1.00 45.06 111 GLY A N 1
ATOM 856 C CA . GLY A 1 111 ? -33.802 -28.626 24.617 1.00 45.06 111 GLY A CA 1
ATOM 857 C C . GLY A 1 111 ? -33.914 -27.447 25.605 1.00 45.06 111 GLY A C 1
ATOM 858 O O . GLY A 1 111 ? -34.889 -26.712 25.550 1.00 45.06 111 GLY A O 1
ATOM 859 N N . ALA A 1 112 ? -32.944 -27.249 26.501 1.00 46.84 112 ALA A N 1
ATOM 860 C CA . ALA A 1 112 ? -32.819 -26.034 27.326 1.00 46.84 112 ALA A CA 1
ATOM 861 C C . ALA A 1 112 ? -31.362 -25.539 27.467 1.00 46.84 112 ALA A C 1
ATOM 863 O O . ALA A 1 112 ? -31.132 -24.416 27.907 1.00 46.84 112 ALA A O 1
ATOM 864 N N . ALA A 1 113 ? -30.375 -26.350 27.058 1.00 50.94 113 ALA A N 1
ATOM 865 C CA . ALA A 1 113 ? -28.959 -25.977 27.022 1.00 50.94 113 ALA A CA 1
ATOM 866 C C . ALA A 1 113 ? -28.522 -25.422 25.649 1.00 50.94 113 ALA A C 1
ATOM 868 O O . ALA A 1 113 ? -27.493 -24.755 25.558 1.00 50.94 113 ALA A O 1
ATOM 869 N N . GLU A 1 114 ? -29.305 -25.650 24.588 1.00 50.66 114 GLU A N 1
ATOM 870 C CA . GLU A 1 114 ? -28.946 -25.224 23.229 1.00 50.66 114 GLU A CA 1
ATOM 871 C C . GLU A 1 114 ? -29.048 -23.706 22.997 1.00 50.66 114 GLU A C 1
ATOM 873 O O . GLU A 1 114 ? -28.224 -23.160 22.266 1.00 50.66 114 GLU A O 1
ATOM 878 N N . GLU A 1 115 ? -29.970 -22.975 23.636 1.00 50.91 115 GLU A N 1
ATOM 879 C CA . GLU A 1 115 ? -30.059 -21.516 23.422 1.00 50.91 115 GLU A CA 1
ATOM 880 C C . GLU A 1 115 ? -28.843 -20.760 23.980 1.00 50.91 115 GLU A C 1
ATOM 882 O O . GLU A 1 115 ? -28.336 -19.832 23.341 1.00 50.91 115 GLU A O 1
ATOM 887 N N . ALA A 1 116 ? -28.310 -21.191 25.129 1.00 55.72 116 ALA A N 1
ATOM 888 C CA . ALA A 1 116 ? -27.085 -20.623 25.690 1.00 55.72 116 ALA A CA 1
ATOM 889 C C . ALA A 1 116 ? -25.845 -20.967 24.838 1.00 55.72 116 ALA A C 1
ATOM 891 O O . ALA A 1 116 ? -24.928 -20.146 24.713 1.00 55.72 116 ALA A O 1
ATOM 892 N N . ASP A 1 117 ? -25.825 -22.146 24.208 1.00 61.12 117 ASP A N 1
ATOM 893 C CA . ASP A 1 117 ? -24.699 -22.589 23.381 1.00 61.12 117 ASP A CA 1
ATOM 894 C C . ASP A 1 117 ? -24.690 -21.924 21.991 1.00 61.12 117 ASP A C 1
ATOM 896 O O . ASP A 1 117 ? -23.628 -21.579 21.467 1.00 61.12 117 ASP A O 1
ATOM 900 N N . VAL A 1 118 ? -25.858 -21.608 21.416 1.00 66.81 118 VAL A N 1
ATOM 901 C CA . VAL A 1 118 ? -25.954 -20.874 20.138 1.00 66.81 118 VAL A CA 1
ATOM 902 C C . VAL A 1 118 ? -25.431 -19.437 20.271 1.00 66.81 118 VAL A C 1
ATOM 904 O O . VAL A 1 118 ? -24.655 -18.979 19.419 1.00 66.81 118 VAL A O 1
ATOM 907 N N . VAL A 1 119 ? -25.785 -18.731 21.353 1.00 71.56 119 VAL A N 1
ATOM 908 C CA . VAL A 1 119 ? -25.268 -17.376 21.631 1.00 71.56 119 VAL A CA 1
ATOM 909 C C . VAL A 1 119 ? -23.759 -17.427 21.891 1.00 71.56 119 VAL A C 1
ATOM 911 O O . VAL A 1 119 ? -22.996 -16.680 21.266 1.00 71.56 119 VAL A O 1
ATOM 914 N N . GLY A 1 120 ? -23.300 -18.381 22.708 1.00 73.88 120 GLY A N 1
ATOM 915 C CA . GLY A 1 120 ? -21.877 -18.596 22.975 1.00 73.88 120 GLY A CA 1
ATOM 916 C C . GLY A 1 120 ? -21.064 -18.929 21.716 1.00 73.88 120 GLY A C 1
ATOM 917 O O . GLY A 1 120 ? -19.953 -18.420 21.530 1.00 73.88 120 GLY A O 1
ATOM 918 N N . ALA A 1 121 ? -21.611 -19.730 20.800 1.00 75.56 121 ALA A N 1
ATOM 919 C CA . ALA A 1 121 ? -20.970 -20.068 19.533 1.00 75.56 121 ALA A CA 1
ATOM 920 C C . ALA A 1 121 ? -20.846 -18.854 18.597 1.00 75.56 121 ALA A C 1
ATOM 922 O O . ALA A 1 121 ? -19.812 -18.688 17.938 1.00 75.56 121 ALA A O 1
ATOM 923 N N . SER A 1 122 ? -21.864 -17.989 18.546 1.00 80.81 122 SER A N 1
ATOM 924 C CA . SER A 1 122 ? -21.835 -16.743 17.768 1.00 80.81 122 SER A CA 1
ATOM 925 C C . SER A 1 122 ? -20.772 -15.774 18.293 1.00 80.81 122 SER A C 1
ATOM 927 O O . SER A 1 122 ? -19.936 -15.283 17.527 1.00 80.81 122 SER A O 1
ATOM 929 N N . GLU A 1 123 ? -20.708 -15.580 19.613 1.00 83.38 123 GLU A N 1
ATOM 930 C CA . GLU A 1 123 ? -19.692 -14.733 20.240 1.00 83.38 123 GLU A CA 1
ATOM 931 C C . GLU A 1 123 ? -18.271 -15.245 19.988 1.00 83.38 123 GLU A C 1
ATOM 933 O O . GLU A 1 123 ? -17.378 -14.472 19.628 1.00 83.38 123 GLU A O 1
ATOM 938 N N . ARG A 1 124 ? -18.048 -16.560 20.116 1.00 84.56 124 ARG A N 1
ATOM 939 C CA . ARG A 1 124 ? -16.749 -17.183 19.812 1.00 84.56 124 ARG A CA 1
ATOM 940 C C . ARG A 1 124 ? -16.349 -16.939 18.358 1.00 84.56 124 ARG A C 1
ATOM 942 O O . ARG A 1 124 ? -15.206 -16.556 18.100 1.00 84.56 124 ARG A O 1
ATOM 949 N N . LYS A 1 125 ? -17.278 -17.098 17.407 1.00 86.81 125 LYS A N 1
ATOM 950 C CA . LYS A 1 125 ? -17.042 -16.795 15.984 1.00 86.81 125 LYS A CA 1
ATOM 951 C C . LYS A 1 125 ? -16.690 -15.318 15.782 1.00 86.81 125 LYS A C 1
ATOM 953 O O . LYS A 1 125 ? -15.701 -15.026 15.110 1.00 86.81 125 LYS A O 1
ATOM 958 N N . GLY A 1 126 ? -17.423 -14.396 16.406 1.00 88.75 126 GLY A N 1
ATOM 959 C CA . GLY A 1 126 ? -17.158 -12.954 16.339 1.00 88.75 126 GLY A CA 1
ATOM 960 C C . GLY A 1 126 ? -15.777 -12.566 16.879 1.00 88.75 126 GLY A C 1
ATOM 961 O O . GLY A 1 126 ? -15.049 -11.796 16.242 1.00 88.75 126 GLY A O 1
ATOM 962 N N . ARG A 1 127 ? -15.358 -13.163 18.001 1.00 88.69 127 ARG A N 1
ATOM 963 C CA . ARG A 1 127 ? -14.011 -12.975 18.571 1.00 88.69 127 ARG A CA 1
ATOM 964 C C . ARG A 1 127 ? -12.923 -13.531 17.660 1.00 88.69 127 ARG A C 1
ATOM 966 O O . ARG A 1 127 ? -11.938 -12.846 17.398 1.00 88.69 127 ARG A O 1
ATOM 973 N N . LEU A 1 128 ? -13.111 -14.734 17.111 1.00 88.94 128 LEU A N 1
ATOM 974 C CA . LEU A 1 128 ? -12.166 -15.331 16.160 1.00 88.94 128 LEU A CA 1
ATOM 975 C C . LEU A 1 128 ? -12.007 -14.474 14.900 1.00 88.94 128 LEU A C 1
ATOM 977 O O . LEU A 1 128 ? -10.886 -14.288 14.422 1.00 88.94 128 LEU A O 1
ATOM 981 N N . LEU A 1 129 ? -13.106 -13.926 14.376 1.00 90.88 129 LEU A N 1
ATOM 982 C CA . LEU A 1 129 ? -13.077 -12.997 13.248 1.00 90.88 129 LEU A CA 1
ATOM 983 C C . LEU A 1 129 ? -12.337 -11.710 13.612 1.00 90.88 129 LEU A C 1
ATOM 985 O O . LEU A 1 129 ? -11.427 -11.319 12.885 1.00 90.88 129 LEU A O 1
ATOM 989 N N . SER A 1 130 ? -12.649 -11.108 14.759 1.00 92.38 130 SER A N 1
ATOM 990 C CA . SER A 1 130 ? -11.966 -9.908 15.257 1.00 92.38 130 SER A CA 1
ATOM 991 C C . SER A 1 130 ? -10.462 -10.141 15.414 1.00 92.38 130 SER A C 1
ATOM 993 O O . SER A 1 130 ? -9.655 -9.354 14.929 1.00 92.38 130 SER A O 1
ATOM 995 N N . HIS A 1 131 ? -10.066 -11.272 16.002 1.00 91.88 131 HIS A N 1
ATOM 996 C CA . HIS A 1 131 ? -8.668 -11.674 16.124 1.00 91.88 131 HIS A CA 1
ATOM 997 C C . HIS A 1 131 ? -7.988 -11.830 14.758 1.00 91.88 131 HIS A C 1
ATOM 999 O O . HIS A 1 131 ? -6.916 -11.268 14.531 1.00 91.88 131 HIS A O 1
ATOM 1005 N N . ARG A 1 132 ? -8.611 -12.545 13.812 1.00 91.00 132 ARG A N 1
ATOM 1006 C CA . ARG A 1 132 ? -8.070 -12.723 12.453 1.00 91.00 132 ARG A CA 1
ATOM 1007 C C . ARG A 1 132 ? 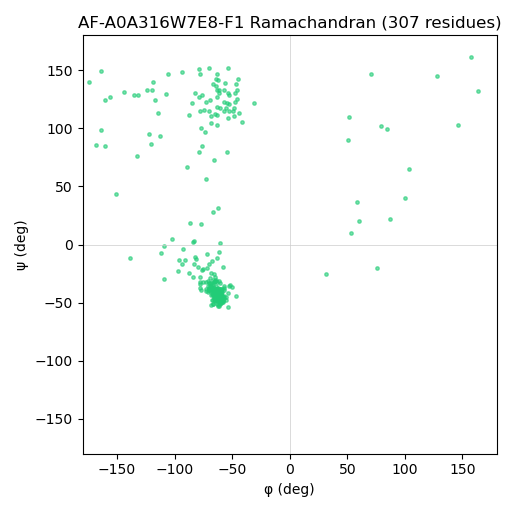-7.957 -11.405 11.694 1.00 91.00 132 ARG A C 1
ATOM 1009 O O . ARG A 1 132 ? -6.974 -11.219 10.974 1.00 91.00 132 ARG A O 1
ATOM 1016 N N . LEU A 1 133 ? -8.923 -10.504 11.857 1.00 92.69 133 LEU A N 1
ATOM 1017 C CA . LEU A 1 133 ? -8.917 -9.176 11.247 1.00 92.69 133 LEU A CA 1
ATOM 1018 C C . LEU A 1 133 ? -7.795 -8.321 11.825 1.00 92.69 133 LEU A C 1
ATOM 1020 O O . LEU A 1 133 ? -6.972 -7.820 11.062 1.00 92.69 133 LEU A O 1
ATOM 1024 N N . THR A 1 134 ? -7.695 -8.222 13.152 1.00 93.50 134 THR A N 1
ATOM 1025 C CA . THR A 1 134 ? -6.627 -7.471 13.818 1.00 93.50 134 THR A CA 1
ATOM 1026 C C . THR A 1 134 ? -5.251 -8.025 13.453 1.00 93.50 134 THR A C 1
ATOM 1028 O O . THR A 1 134 ? -4.359 -7.257 13.097 1.00 93.50 134 THR A O 1
ATOM 1031 N N . HIS A 1 135 ? -5.082 -9.350 13.464 1.00 91.25 135 HIS A N 1
ATOM 1032 C CA . HIS A 1 135 ? -3.839 -10.013 13.069 1.00 91.25 135 HIS A CA 1
ATOM 1033 C C . HIS A 1 135 ? -3.484 -9.731 11.601 1.00 91.25 135 HIS A C 1
ATOM 1035 O O . HIS A 1 135 ? -2.351 -9.357 11.295 1.00 91.25 135 HIS A O 1
ATOM 1041 N N . SER A 1 136 ? -4.446 -9.866 10.684 1.00 91.94 136 SER A N 1
ATOM 1042 C CA . SER A 1 136 ? -4.248 -9.571 9.258 1.00 91.94 136 SER A CA 1
ATOM 1043 C C . SER A 1 136 ? -3.897 -8.103 9.031 1.00 91.94 136 SER A C 1
ATOM 1045 O O . SER A 1 136 ? -2.949 -7.807 8.308 1.00 91.94 136 SER A O 1
ATOM 1047 N N . LEU A 1 137 ? -4.592 -7.177 9.695 1.00 93.38 137 LEU A N 1
ATOM 1048 C CA . LEU A 1 137 ? -4.327 -5.742 9.609 1.00 93.38 137 LEU A CA 1
ATOM 1049 C C . LEU A 1 137 ? -2.933 -5.405 10.150 1.00 93.38 137 LEU A C 1
ATOM 1051 O O . LEU A 1 137 ? -2.146 -4.716 9.501 1.00 93.38 137 LEU A O 1
ATOM 1055 N N . ALA A 1 138 ? -2.584 -5.917 1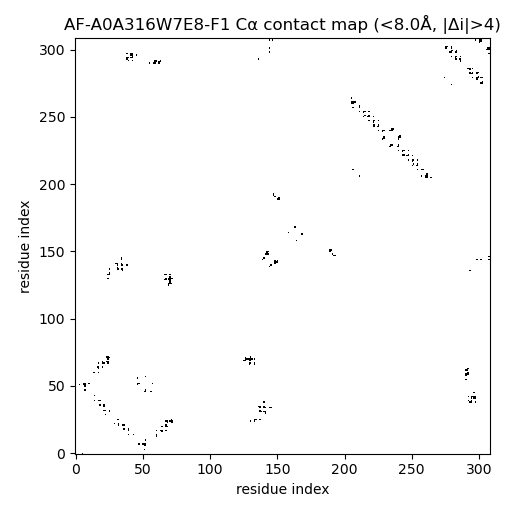1.323 1.00 91.69 138 ALA A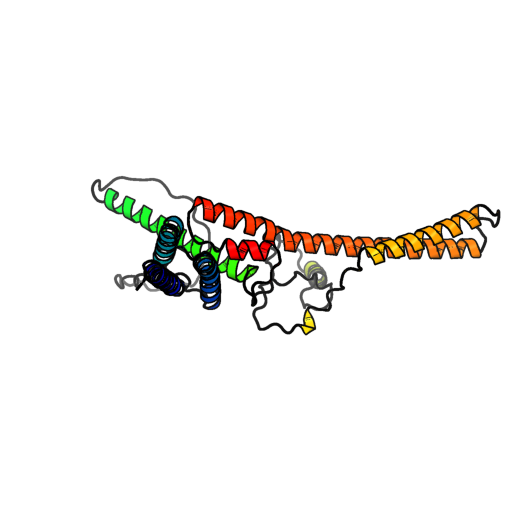 N 1
ATOM 1056 C CA . ALA A 1 138 ? -1.287 -5.679 11.937 1.00 91.69 138 ALA A CA 1
ATOM 1057 C C . ALA A 1 138 ? -0.140 -6.327 11.130 1.00 91.69 138 ALA A C 1
ATOM 1059 O O . ALA A 1 138 ? 0.932 -5.735 11.003 1.00 91.69 138 ALA A O 1
ATOM 1060 N N . SER A 1 139 ? -0.371 -7.484 10.503 1.00 90.12 139 SER A N 1
ATOM 1061 C CA . SER A 1 139 ? 0.566 -8.109 9.559 1.00 90.12 139 SER A CA 1
ATOM 1062 C C . SER A 1 139 ? 0.739 -7.279 8.281 1.00 90.12 139 SER A C 1
ATOM 1064 O O . SER A 1 139 ? 1.865 -6.921 7.934 1.00 90.12 139 SER A O 1
ATOM 1066 N N . LEU A 1 140 ? -0.353 -6.886 7.618 1.00 91.06 140 LEU A N 1
ATOM 1067 C CA . LEU A 1 140 ? -0.324 -6.069 6.399 1.00 91.06 140 LEU A CA 1
ATOM 1068 C C . LEU A 1 140 ? 0.380 -4.731 6.631 1.00 91.06 140 LEU A C 1
ATOM 1070 O O . LEU A 1 140 ? 1.238 -4.323 5.850 1.00 91.06 140 LEU A O 1
ATOM 1074 N N . THR A 1 141 ? 0.057 -4.059 7.733 1.00 90.19 141 THR A N 1
ATOM 1075 C CA . THR A 1 141 ? 0.676 -2.777 8.092 1.00 90.19 141 THR A CA 1
ATOM 1076 C C . THR A 1 141 ? 2.149 -2.936 8.448 1.00 90.19 141 THR A C 1
ATOM 1078 O O . THR A 1 141 ? 2.951 -2.068 8.110 1.00 90.19 141 THR A O 1
ATOM 1081 N N . TYR A 1 142 ? 2.530 -4.048 9.082 1.00 87.56 142 TYR A N 1
ATOM 1082 C CA . TYR A 1 142 ? 3.928 -4.380 9.323 1.00 87.56 142 TYR A CA 1
ATOM 1083 C C . TYR A 1 142 ? 4.687 -4.608 8.012 1.00 87.56 142 TYR A C 1
ATOM 1085 O O . TYR A 1 142 ? 5.769 -4.057 7.851 1.00 87.56 142 TYR A O 1
ATOM 1093 N N . HIS A 1 143 ? 4.122 -5.351 7.060 1.00 85.50 143 HIS A N 1
ATOM 1094 C CA . HIS A 1 143 ? 4.812 -5.698 5.816 1.00 85.50 143 HIS A CA 1
ATOM 1095 C C . HIS A 1 143 ? 4.861 -4.578 4.776 1.00 85.50 143 HIS A C 1
ATOM 1097 O O . HIS A 1 143 ? 5.846 -4.487 4.047 1.00 85.50 143 HIS A O 1
ATOM 1103 N N . HIS A 1 144 ? 3.828 -3.740 4.696 1.00 85.50 144 HIS A N 1
ATOM 1104 C CA . HIS A 1 144 ? 3.696 -2.761 3.614 1.00 85.50 144 HIS A CA 1
ATOM 1105 C C . HIS A 1 144 ? 3.895 -1.312 4.052 1.00 85.50 144 HIS A C 1
ATOM 1107 O O . HIS A 1 144 ? 4.346 -0.496 3.253 1.00 85.50 144 HIS A O 1
ATOM 1113 N N . LEU A 1 145 ? 3.571 -0.985 5.307 1.00 85.81 145 LEU A N 1
ATOM 1114 C CA . LEU A 1 145 ? 3.592 0.395 5.800 1.00 85.81 145 LEU A CA 1
ATOM 1115 C C . LEU A 1 145 ? 4.687 0.655 6.837 1.00 85.81 145 LEU A C 1
ATOM 1117 O O . LEU A 1 145 ? 4.840 1.795 7.283 1.00 85.81 145 LEU A O 1
ATOM 1121 N N . SER A 1 146 ? 5.397 -0.377 7.298 1.00 82.12 146 SER A N 1
ATOM 1122 C CA . SER A 1 146 ? 6.434 -0.199 8.308 1.00 82.12 146 SER A CA 1
ATOM 1123 C C . SER A 1 146 ? 7.743 0.250 7.663 1.00 82.12 146 SER A C 1
ATOM 1125 O O . SER A 1 146 ? 8.228 -0.429 6.761 1.00 82.12 146 SER A O 1
ATOM 1127 N N . PRO A 1 147 ? 8.395 1.308 8.178 1.00 70.31 147 PRO A N 1
ATOM 1128 C CA . PRO A 1 147 ? 9.706 1.727 7.679 1.00 70.31 147 PRO A CA 1
ATOM 1129 C C . PRO A 1 147 ? 10.807 0.701 7.992 1.00 70.31 147 PRO A C 1
ATOM 1131 O O . PRO A 1 147 ? 11.896 0.763 7.434 1.00 70.31 147 PRO A O 1
ATOM 1134 N N . TYR A 1 148 ? 10.534 -0.250 8.892 1.00 66.12 148 TYR A N 1
ATOM 1135 C CA . TYR A 1 148 ? 11.489 -1.267 9.336 1.00 66.12 148 TYR A CA 1
ATOM 1136 C C . TYR A 1 148 ? 11.415 -2.571 8.538 1.00 66.12 148 TYR A C 1
ATOM 1138 O O . TYR A 1 148 ? 12.188 -3.489 8.804 1.00 66.12 148 TYR A O 1
ATOM 1146 N N . VAL A 1 149 ? 10.471 -2.685 7.601 1.00 62.22 149 VAL A N 1
ATOM 1147 C CA . VAL A 1 149 ? 10.288 -3.890 6.794 1.00 62.22 149 VAL A CA 1
ATOM 1148 C C . VAL A 1 149 ? 10.426 -3.503 5.338 1.00 62.22 149 VAL A C 1
ATOM 1150 O O . VAL A 1 149 ? 9.474 -3.096 4.683 1.00 62.22 149 VAL A O 1
ATOM 1153 N N . LEU A 1 150 ? 11.635 -3.665 4.814 1.00 56.88 150 LEU A N 1
ATOM 1154 C CA . LEU A 1 150 ? 11.782 -3.832 3.380 1.00 56.88 150 LEU A CA 1
ATOM 1155 C C . LEU A 1 150 ? 11.389 -5.276 3.086 1.00 56.88 150 LEU A C 1
ATOM 1157 O O . LEU A 1 150 ? 12.066 -6.206 3.536 1.00 56.88 150 LEU A O 1
ATOM 1161 N N . MET A 1 151 ? 10.292 -5.482 2.347 1.00 55.00 151 MET A N 1
ATOM 1162 C CA . MET A 1 151 ? 10.117 -6.766 1.673 1.00 55.00 151 MET A CA 1
ATOM 1163 C C . MET A 1 151 ? 11.394 -6.981 0.875 1.00 55.00 151 MET A C 1
ATOM 1165 O O . MET A 1 151 ? 11.777 -6.117 0.083 1.00 55.00 151 MET A O 1
ATOM 1169 N N . GLN A 1 152 ? 12.109 -8.074 1.158 1.00 49.22 152 GLN A N 1
ATOM 1170 C CA . GLN A 1 152 ? 13.276 -8.411 0.365 1.00 49.22 152 GLN A CA 1
ATOM 1171 C C . GLN A 1 152 ? 12.804 -8.408 -1.078 1.00 49.22 152 GLN A C 1
ATOM 1173 O O . GLN A 1 152 ? 11.961 -9.229 -1.448 1.00 49.22 152 GLN A O 1
ATOM 1178 N N . ARG A 1 153 ? 13.333 -7.474 -1.880 1.00 50.53 153 ARG A N 1
ATOM 1179 C CA . ARG A 1 153 ? 13.298 -7.631 -3.324 1.00 50.53 153 ARG A CA 1
ATOM 1180 C C . ARG A 1 153 ? 13.774 -9.048 -3.533 1.00 50.53 153 ARG A C 1
ATOM 1182 O O . ARG A 1 153 ? 14.854 -9.405 -3.042 1.00 50.53 153 ARG A O 1
ATOM 1189 N N . THR A 1 154 ? 12.955 -9.865 -4.183 1.00 51.56 154 THR A N 1
ATOM 1190 C CA . THR A 1 154 ? 13.439 -11.100 -4.776 1.00 51.56 154 THR A CA 1
ATOM 1191 C C . THR A 1 154 ? 14.382 -10.647 -5.875 1.00 51.56 154 THR A C 1
ATOM 1193 O O . THR A 1 154 ? 14.096 -10.696 -7.062 1.00 51.56 154 THR A O 1
ATOM 1196 N N . THR A 1 155 ? 15.547 -10.149 -5.456 1.00 49.19 155 THR A N 1
ATOM 1197 C CA . THR A 1 155 ? 16.723 -10.156 -6.275 1.00 49.19 155 THR A CA 1
ATOM 1198 C C . THR A 1 155 ? 16.803 -11.620 -6.637 1.00 49.19 155 THR A C 1
ATOM 1200 O O . THR A 1 155 ? 17.017 -12.488 -5.786 1.00 49.19 155 THR A O 1
ATOM 1203 N N . ARG A 1 156 ? 16.513 -11.919 -7.902 1.00 48.66 156 ARG A N 1
ATOM 1204 C CA . ARG A 1 156 ? 17.159 -13.036 -8.560 1.00 48.66 156 ARG A CA 1
ATOM 1205 C C . ARG A 1 156 ? 18.645 -12.747 -8.387 1.00 48.66 156 ARG A C 1
ATOM 1207 O O . ARG A 1 156 ? 19.268 -12.156 -9.259 1.00 48.66 156 ARG A O 1
ATOM 1214 N N . ARG A 1 157 ? 19.200 -13.046 -7.208 1.00 46.62 157 ARG A N 1
ATOM 1215 C CA . ARG A 1 157 ? 20.624 -13.261 -7.090 1.00 46.62 157 ARG A CA 1
ATOM 1216 C C . ARG A 1 157 ? 20.871 -14.355 -8.101 1.00 46.62 157 ARG A C 1
ATOM 1218 O O . ARG A 1 157 ? 20.249 -15.420 -8.030 1.00 46.62 157 ARG A O 1
ATOM 1225 N N . GLY A 1 158 ? 21.675 -13.996 -9.094 1.00 43.41 158 GLY A N 1
ATOM 1226 C CA . GLY A 1 158 ? 22.266 -14.949 -9.999 1.00 43.41 158 GLY A CA 1
ATOM 1227 C C . GLY A 1 158 ? 22.808 -16.118 -9.191 1.00 43.41 158 GLY A C 1
ATOM 1228 O O . GLY A 1 158 ? 23.216 -15.951 -8.045 1.00 43.41 158 GLY A O 1
ATOM 1229 N N . VAL A 1 159 ? 22.657 -17.303 -9.761 1.00 46.16 159 VAL A N 1
ATOM 1230 C CA . VAL A 1 159 ? 23.712 -18.270 -10.105 1.00 46.16 159 VAL A CA 1
ATOM 1231 C C . VAL A 1 159 ? 24.984 -18.359 -9.229 1.00 46.16 159 VAL A C 1
ATOM 1233 O O . VAL A 1 159 ? 25.515 -19.457 -9.119 1.00 46.16 159 VAL A O 1
ATOM 1236 N N . ASP A 1 160 ? 25.416 -17.329 -8.505 1.00 43.62 160 ASP A N 1
ATOM 1237 C CA . ASP A 1 160 ? 26.662 -17.304 -7.749 1.00 43.62 160 ASP A CA 1
ATOM 1238 C C . ASP A 1 160 ? 26.414 -17.221 -6.231 1.00 43.62 160 ASP A C 1
ATOM 1240 O O . ASP A 1 160 ? 25.953 -16.213 -5.686 1.00 43.62 160 ASP A O 1
ATOM 1244 N N . GLY A 1 161 ? 26.772 -18.296 -5.522 1.00 43.00 161 GLY A N 1
ATOM 1245 C CA . GLY A 1 161 ? 27.211 -18.189 -4.124 1.00 43.00 161 GLY A CA 1
ATOM 1246 C C . GLY A 1 161 ? 26.202 -18.518 -3.019 1.00 43.00 161 GLY A C 1
ATOM 1247 O O . GLY A 1 161 ? 26.191 -17.857 -1.982 1.00 43.00 161 GLY A O 1
ATOM 1248 N N . GLY A 1 162 ? 25.377 -19.552 -3.186 1.00 35.78 162 GLY A N 1
ATOM 1249 C CA . GLY A 1 162 ? 24.684 -20.210 -2.075 1.00 35.78 162 GLY A CA 1
ATOM 1250 C C . GLY A 1 162 ? 24.791 -21.721 -2.238 1.00 35.78 162 GLY A C 1
ATOM 1251 O O . GLY A 1 162 ? 24.477 -22.225 -3.311 1.00 35.78 162 GLY A O 1
ATOM 1252 N N . SER A 1 163 ? 25.237 -22.424 -1.196 1.00 45.28 163 SER A N 1
ATOM 1253 C CA . SER A 1 163 ? 25.626 -23.850 -1.146 1.00 45.28 163 SER A CA 1
ATOM 1254 C C . SER A 1 163 ? 24.517 -24.887 -1.465 1.00 45.28 163 SER A C 1
ATOM 1256 O O . SER A 1 163 ? 24.491 -25.975 -0.903 1.00 45.28 163 SER A O 1
ATOM 1258 N N . GLN A 1 164 ? 23.550 -24.566 -2.334 1.00 48.31 164 GLN A N 1
ATOM 1259 C CA . GLN A 1 164 ? 22.468 -25.451 -2.790 1.00 48.31 164 GLN A CA 1
ATOM 1260 C C . GLN A 1 164 ? 21.983 -25.110 -4.215 1.00 48.31 164 GLN A C 1
ATOM 1262 O O . GLN A 1 164 ? 20.776 -25.063 -4.484 1.00 48.31 164 GLN A O 1
ATOM 1267 N N . SER A 1 165 ? 22.903 -24.841 -5.142 1.00 46.03 165 SER A N 1
ATOM 1268 C CA . SER A 1 165 ? 22.563 -24.621 -6.550 1.00 46.03 165 SER A CA 1
ATOM 1269 C C . SER A 1 165 ? 21.943 -25.879 -7.179 1.00 46.03 165 SER A C 1
ATOM 1271 O O . SER A 1 165 ? 22.266 -27.018 -6.839 1.00 46.03 165 SER A O 1
ATOM 1273 N N . ALA A 1 166 ? 21.019 -25.679 -8.120 1.00 52.22 166 ALA A N 1
ATOM 1274 C CA . ALA A 1 166 ? 20.348 -26.753 -8.854 1.00 52.22 166 ALA A CA 1
ATOM 1275 C C . ALA A 1 166 ? 21.323 -27.676 -9.618 1.00 52.22 166 ALA A C 1
ATOM 1277 O O . ALA A 1 166 ? 20.963 -28.809 -9.926 1.00 52.22 166 ALA A O 1
ATOM 1278 N N . SER A 1 167 ? 22.561 -27.234 -9.877 1.00 50.62 167 SER A N 1
ATOM 1279 C CA . SER A 1 167 ? 23.632 -28.071 -10.429 1.00 50.62 167 SER A CA 1
ATOM 1280 C C . SER A 1 167 ? 24.154 -29.099 -9.420 1.00 50.62 167 SER A C 1
ATOM 1282 O O . SER A 1 167 ? 24.308 -30.258 -9.785 1.00 50.62 167 SER A O 1
ATOM 1284 N N . ALA A 1 168 ? 24.319 -28.733 -8.142 1.00 51.41 168 ALA A N 1
ATOM 1285 C CA . ALA A 1 168 ? 24.670 -29.679 -7.078 1.00 51.41 168 ALA A CA 1
ATOM 1286 C C . ALA A 1 168 ? 23.555 -30.714 -6.841 1.00 51.41 168 ALA A C 1
ATOM 1288 O O . ALA A 1 168 ? 23.832 -31.867 -6.527 1.00 51.41 168 ALA A O 1
ATOM 1289 N N . ARG A 1 169 ? 22.287 -30.328 -7.059 1.00 54.81 169 ARG A N 1
ATOM 1290 C CA . ARG A 1 169 ? 21.156 -31.272 -7.072 1.00 54.81 169 ARG A CA 1
ATOM 1291 C C . ARG A 1 169 ? 21.130 -32.163 -8.308 1.00 54.81 169 ARG A C 1
ATOM 1293 O O . ARG A 1 169 ? 20.824 -33.330 -8.157 1.00 54.81 169 ARG A O 1
ATOM 1300 N N . ARG A 1 170 ? 21.467 -31.661 -9.501 1.00 55.97 170 ARG A N 1
ATOM 1301 C CA . ARG A 1 170 ? 21.586 -32.499 -10.711 1.00 55.97 170 ARG A CA 1
ATOM 1302 C C . ARG A 1 170 ? 22.749 -33.487 -10.634 1.00 55.97 170 ARG A C 1
ATOM 1304 O O . ARG A 1 170 ? 22.646 -34.559 -11.210 1.00 55.97 170 ARG A O 1
ATOM 1311 N N . LEU A 1 171 ? 23.820 -33.131 -9.926 1.00 53.81 171 LEU A N 1
ATOM 1312 C CA . LEU A 1 171 ? 24.930 -34.043 -9.659 1.00 53.81 171 LEU A CA 1
ATOM 1313 C C . LEU A 1 171 ? 24.549 -35.118 -8.630 1.00 53.81 171 LEU A C 1
ATOM 1315 O O . LEU A 1 171 ? 24.859 -36.270 -8.870 1.00 53.81 171 LEU A O 1
ATOM 1319 N N . ARG A 1 172 ? 23.792 -34.787 -7.570 1.00 55.03 172 ARG A N 1
ATOM 1320 C CA . ARG A 1 172 ? 23.282 -35.789 -6.604 1.00 55.03 172 ARG A CA 1
ATOM 1321 C C . ARG A 1 172 ? 22.111 -36.629 -7.126 1.00 55.03 172 ARG A C 1
ATOM 1323 O O . ARG A 1 172 ? 22.003 -37.797 -6.801 1.00 55.03 172 ARG A O 1
ATOM 1330 N N . ALA A 1 173 ? 21.250 -36.065 -7.972 1.00 53.22 173 ALA A N 1
ATOM 1331 C CA . ALA A 1 173 ? 20.131 -36.785 -8.588 1.00 53.22 173 ALA A CA 1
ATOM 1332 C C . ALA A 1 173 ? 20.574 -37.793 -9.663 1.00 53.22 173 ALA A C 1
ATOM 1334 O O . ALA A 1 173 ? 19.745 -38.543 -10.164 1.00 53.22 173 ALA A O 1
ATOM 1335 N N . LYS A 1 174 ? 21.859 -37.804 -10.043 1.00 56.41 174 LYS A N 1
ATOM 1336 C CA . LYS A 1 174 ? 22.432 -38.911 -10.814 1.00 56.41 174 LYS A CA 1
ATOM 1337 C C . LYS A 1 174 ? 22.695 -40.150 -9.951 1.00 56.41 174 LYS A C 1
ATOM 1339 O O . LYS A 1 174 ? 22.737 -41.235 -10.516 1.00 56.41 174 LYS A O 1
ATOM 1344 N N . ASP A 1 175 ? 22.816 -39.982 -8.634 1.00 55.31 175 ASP A N 1
ATOM 1345 C CA . ASP A 1 175 ? 23.141 -41.067 -7.705 1.00 55.31 175 ASP A CA 1
ATOM 1346 C C . ASP A 1 175 ? 21.886 -41.665 -7.039 1.00 55.31 175 ASP A C 1
ATOM 1348 O O . ASP A 1 175 ? 21.888 -42.837 -6.679 1.00 55.31 175 ASP A O 1
ATOM 1352 N N . ASP A 1 176 ? 20.781 -40.912 -6.967 1.00 54.28 176 ASP A N 1
ATOM 1353 C CA . ASP A 1 176 ? 19.517 -41.370 -6.376 1.00 54.28 176 ASP A CA 1
ATOM 1354 C C . ASP A 1 176 ? 18.420 -41.517 -7.448 1.00 54.28 176 ASP A C 1
ATOM 1356 O O . ASP A 1 176 ? 17.705 -40.567 -7.776 1.00 54.28 176 ASP A O 1
ATOM 1360 N N . ALA A 1 177 ? 18.273 -42.727 -7.997 1.00 49.25 177 ALA A N 1
ATOM 1361 C CA . ALA A 1 177 ? 17.249 -43.112 -8.976 1.00 49.25 177 ALA A CA 1
ATOM 1362 C C . ALA A 1 177 ? 15.838 -43.241 -8.353 1.00 49.25 177 ALA A C 1
ATOM 1364 O O . ALA A 1 177 ? 15.199 -44.289 -8.425 1.00 49.25 177 ALA A O 1
ATOM 1365 N N . GLY A 1 178 ? 15.353 -42.172 -7.720 1.00 60.09 178 GLY A N 1
ATOM 1366 C CA . GLY A 1 178 ? 13.998 -42.061 -7.183 1.00 60.09 178 GLY A CA 1
ATOM 1367 C C . GLY A 1 178 ? 13.220 -40.925 -7.842 1.00 60.09 178 GLY A C 1
ATOM 1368 O O . GLY A 1 178 ? 13.760 -39.849 -8.101 1.00 60.09 178 GLY A O 1
ATOM 1369 N N . GLU A 1 179 ? 11.938 -41.164 -8.117 1.00 54.22 179 GLU A N 1
ATOM 1370 C CA . GLU A 1 179 ? 11.021 -40.210 -8.743 1.00 54.22 179 GLU A CA 1
ATOM 1371 C C . GLU A 1 179 ? 10.986 -38.880 -7.961 1.00 54.22 179 GLU A C 1
ATOM 1373 O O . GLU A 1 179 ? 10.714 -38.836 -6.758 1.00 54.22 179 GLU A O 1
ATOM 1378 N N . ALA A 1 180 ? 11.317 -37.775 -8.636 1.00 53.50 180 ALA A N 1
ATOM 1379 C CA . ALA A 1 180 ? 11.461 -36.473 -7.999 1.00 53.50 180 ALA A CA 1
ATOM 1380 C C . ALA A 1 180 ? 10.100 -35.945 -7.519 1.00 53.50 180 ALA A C 1
ATOM 1382 O O . ALA A 1 180 ? 9.303 -35.438 -8.310 1.00 53.50 180 ALA A O 1
ATOM 1383 N N . LEU A 1 181 ? 9.851 -36.008 -6.208 1.00 55.62 181 LEU A N 1
ATOM 1384 C CA . LEU A 1 181 ? 8.676 -35.380 -5.606 1.00 55.62 181 LEU A CA 1
ATOM 1385 C C . LEU A 1 181 ? 8.638 -33.875 -5.948 1.00 55.62 181 LEU A C 1
ATOM 1387 O O . LEU A 1 181 ? 9.675 -33.199 -5.882 1.00 55.62 181 LEU A O 1
ATOM 1391 N N . PRO A 1 182 ? 7.461 -33.308 -6.274 1.00 62.72 182 PRO A N 1
ATOM 1392 C CA . PRO A 1 182 ? 7.320 -31.891 -6.579 1.00 62.72 182 PRO A CA 1
ATOM 1393 C C . PRO A 1 182 ? 7.689 -31.056 -5.347 1.00 62.72 182 PRO A C 1
ATOM 1395 O O . PRO A 1 182 ? 6.929 -30.936 -4.387 1.00 62.72 182 PRO A O 1
ATOM 1398 N N . SER A 1 183 ? 8.894 -30.481 -5.356 1.00 60.94 183 SER A N 1
ATOM 1399 C CA . SER A 1 183 ? 9.408 -29.710 -4.226 1.00 60.94 183 SER A CA 1
ATOM 1400 C C . SER A 1 183 ? 8.542 -28.472 -3.988 1.00 60.94 183 SER A C 1
ATOM 1402 O O . SER A 1 183 ? 8.458 -27.583 -4.842 1.00 60.94 183 SER A O 1
ATOM 1404 N N . LEU A 1 184 ? 7.933 -28.399 -2.807 1.00 50.72 184 LEU A N 1
ATOM 1405 C CA . LEU A 1 184 ? 7.131 -27.267 -2.361 1.00 50.72 184 LEU A CA 1
ATOM 1406 C C . LEU A 1 184 ? 8.038 -26.031 -2.256 1.00 50.72 184 LEU A C 1
ATOM 1408 O O . LEU A 1 184 ? 8.959 -25.970 -1.439 1.00 50.72 184 LEU A O 1
ATOM 1412 N N . LYS A 1 185 ? 7.829 -25.053 -3.141 1.00 42.78 185 LYS A N 1
ATOM 1413 C CA . LYS A 1 185 ? 8.680 -23.863 -3.255 1.00 42.78 185 LYS A CA 1
ATOM 1414 C C . LYS A 1 185 ? 8.374 -22.892 -2.111 1.00 42.78 185 LYS A C 1
ATOM 1416 O O . LYS A 1 185 ? 7.569 -21.977 -2.257 1.00 42.78 185 LYS A O 1
ATOM 1421 N N . VAL A 1 186 ? 9.006 -23.100 -0.958 1.00 51.56 186 VAL A N 1
ATOM 1422 C CA . VAL A 1 186 ? 8.883 -22.198 0.197 1.00 51.56 186 VAL A CA 1
ATOM 1423 C C . VAL A 1 186 ? 9.644 -20.901 -0.093 1.00 51.56 186 VAL A C 1
ATOM 1425 O O . VAL A 1 186 ? 10.842 -20.919 -0.380 1.00 51.56 186 VAL A O 1
ATOM 1428 N N . LEU A 1 187 ? 8.948 -19.761 -0.038 1.00 46.16 187 LEU A N 1
ATOM 1429 C CA . LEU A 1 187 ? 9.571 -18.445 -0.190 1.00 46.16 187 LEU A CA 1
ATOM 1430 C C . LEU A 1 187 ? 10.555 -18.174 0.967 1.00 46.16 187 LEU A C 1
ATOM 1432 O O . LEU A 1 187 ? 10.267 -18.531 2.113 1.00 46.16 187 LEU A O 1
ATOM 1436 N N . PRO A 1 188 ? 11.706 -17.527 0.707 1.00 53.12 188 PRO A N 1
ATOM 1437 C CA . PRO A 1 188 ? 12.667 -17.199 1.753 1.00 53.12 188 PRO A CA 1
ATOM 1438 C C . PRO A 1 188 ? 12.053 -16.253 2.793 1.00 53.12 188 PRO A C 1
ATOM 1440 O O . PRO A 1 188 ? 11.303 -15.332 2.461 1.00 53.12 188 PRO A O 1
ATOM 1443 N N . ARG A 1 189 ? 12.387 -16.472 4.072 1.00 49.25 189 ARG A N 1
ATOM 1444 C CA . ARG A 1 189 ? 11.932 -15.615 5.176 1.00 49.25 189 ARG A CA 1
ATOM 1445 C C . ARG A 1 189 ? 12.511 -14.198 5.016 1.00 49.25 189 ARG A C 1
ATOM 1447 O O . ARG A 1 189 ? 13.710 -14.075 4.765 1.00 49.25 189 ARG A O 1
ATOM 1454 N N . PRO A 1 190 ? 11.716 -13.133 5.228 1.00 49.72 190 PRO A N 1
ATOM 1455 C CA . PRO A 1 190 ? 12.216 -11.763 5.161 1.00 49.72 190 PRO A CA 1
ATOM 1456 C C . PRO A 1 190 ? 13.308 -11.529 6.216 1.00 49.72 190 PRO A C 1
ATOM 1458 O O . PRO A 1 190 ? 13.136 -11.877 7.388 1.00 49.72 190 PRO A O 1
ATOM 1461 N N . ARG A 1 191 ? 14.431 -10.918 5.812 1.00 51.56 191 ARG A N 1
ATOM 1462 C CA . ARG A 1 191 ? 15.492 -10.487 6.739 1.00 51.56 191 ARG A CA 1
ATOM 1463 C C . ARG A 1 191 ? 14.958 -9.418 7.698 1.00 51.56 191 ARG A C 1
ATOM 1465 O O . ARG A 1 191 ? 14.341 -8.451 7.265 1.00 51.56 191 ARG A O 1
ATOM 1472 N N . ARG A 1 192 ? 15.237 -9.584 8.993 1.00 46.72 192 ARG A N 1
ATOM 1473 C CA . ARG A 1 192 ? 14.920 -8.621 10.060 1.00 46.72 192 ARG A CA 1
ATOM 1474 C C . ARG A 1 192 ? 16.217 -7.953 10.526 1.00 46.72 192 ARG A C 1
ATOM 1476 O O . ARG A 1 192 ? 17.172 -8.664 10.817 1.00 46.72 192 ARG A O 1
ATOM 1483 N N . GLY A 1 193 ? 16.255 -6.621 10.587 1.00 54.69 193 GLY A N 1
ATOM 1484 C CA . GLY A 1 193 ?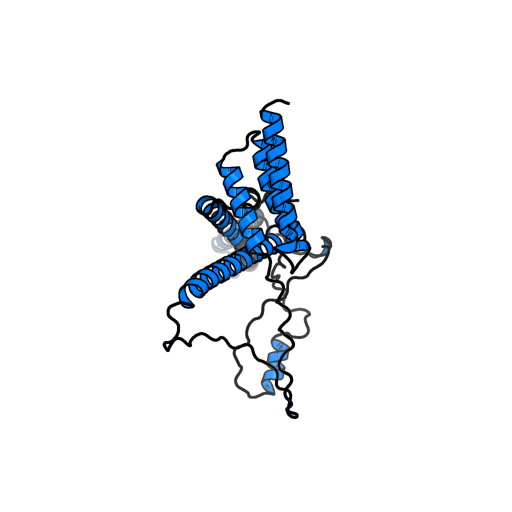 17.394 -5.856 11.115 1.00 54.69 193 GLY A CA 1
ATOM 1485 C C . GLY A 1 193 ? 17.456 -4.410 10.595 1.00 54.69 193 GLY A C 1
ATOM 1486 O O . GLY A 1 193 ? 16.817 -4.113 9.583 1.00 54.69 193 GLY A O 1
ATOM 1487 N N . PRO A 1 194 ? 18.192 -3.507 11.276 1.00 47.28 194 PRO A N 1
ATOM 1488 C CA . PRO A 1 194 ? 18.441 -2.150 10.798 1.00 47.28 194 PRO A CA 1
ATOM 1489 C C . PRO A 1 194 ? 19.202 -2.200 9.472 1.00 47.28 194 PRO A C 1
ATOM 1491 O O . PRO A 1 194 ? 20.180 -2.927 9.305 1.00 47.28 194 PRO A O 1
ATOM 1494 N N . PHE A 1 195 ? 18.692 -1.461 8.497 1.00 53.59 195 PHE A N 1
ATOM 1495 C CA . PHE A 1 195 ? 19.184 -1.490 7.133 1.00 53.59 195 PHE A CA 1
ATOM 1496 C C . PHE A 1 195 ? 20.459 -0.656 6.994 1.00 53.59 195 PHE A C 1
ATOM 1498 O O . PHE A 1 195 ? 20.460 0.530 7.313 1.00 53.59 195 PHE A O 1
ATOM 1505 N N . THR A 1 196 ? 21.522 -1.254 6.452 1.00 49.03 196 THR A N 1
ATOM 1506 C CA . THR A 1 196 ? 22.652 -0.508 5.894 1.00 49.03 196 THR A CA 1
ATOM 1507 C C . THR A 1 196 ? 22.348 -0.182 4.423 1.00 49.03 196 THR A C 1
ATOM 1509 O O . THR A 1 196 ? 22.312 -1.087 3.582 1.00 49.03 196 THR A O 1
ATOM 1512 N N . PRO A 1 197 ? 22.130 1.096 4.056 1.00 53.03 197 PRO A N 1
ATOM 1513 C CA . PRO A 1 197 ? 21.776 1.491 2.687 1.00 53.03 197 PRO A CA 1
ATOM 1514 C C . PRO A 1 197 ? 22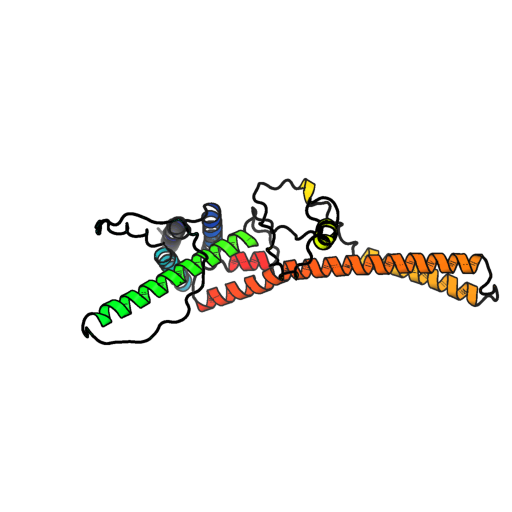.844 1.194 1.631 1.00 53.03 197 PRO A C 1
ATOM 1516 O O . PRO A 1 197 ? 22.547 1.214 0.436 1.00 53.03 197 PRO A O 1
ATOM 1519 N N . ALA A 1 198 ? 24.059 0.846 2.054 1.00 48.78 198 ALA A N 1
ATOM 1520 C CA . ALA A 1 198 ? 25.175 0.546 1.170 1.00 48.78 198 ALA A CA 1
ATOM 1521 C C . ALA A 1 198 ? 24.962 -0.703 0.287 1.00 48.78 198 ALA A C 1
ATOM 1523 O O . ALA A 1 198 ? 25.493 -0.756 -0.819 1.00 48.78 198 ALA A O 1
ATOM 1524 N N . LEU A 1 199 ? 24.167 -1.696 0.715 1.00 45.75 199 LEU A N 1
ATOM 1525 C CA . LEU A 1 199 ? 24.068 -2.985 0.003 1.00 45.75 199 LEU A CA 1
ATOM 1526 C C . LEU A 1 199 ? 22.895 -3.110 -0.984 1.00 45.75 199 LEU A C 1
ATOM 1528 O O . LEU A 1 199 ? 22.903 -4.019 -1.811 1.00 45.75 199 LEU A O 1
ATOM 1532 N N . ALA A 1 200 ? 21.903 -2.214 -0.952 1.00 47.25 200 ALA A N 1
ATOM 1533 C CA . ALA A 1 200 ? 20.771 -2.267 -1.890 1.00 47.25 200 ALA A CA 1
ATOM 1534 C C . ALA A 1 200 ? 20.981 -1.451 -3.174 1.00 47.25 200 ALA A C 1
ATOM 1536 O O . ALA A 1 200 ? 20.235 -1.625 -4.134 1.00 47.25 200 ALA A O 1
ATOM 1537 N N . ARG A 1 201 ? 21.992 -0.574 -3.216 1.00 44.94 201 ARG A N 1
ATOM 1538 C 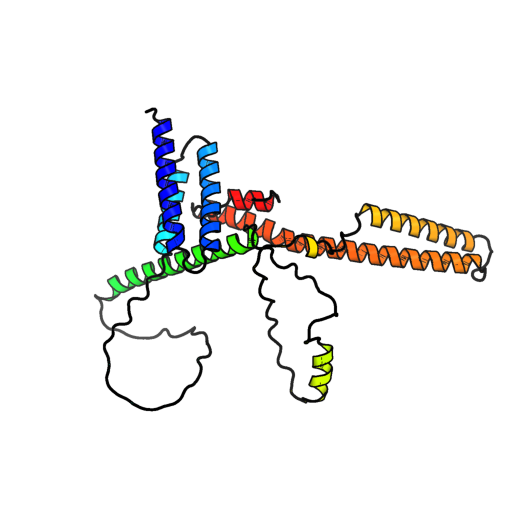CA . ARG A 1 201 ? 22.234 0.338 -4.347 1.00 44.94 201 ARG A CA 1
ATOM 1539 C C . ARG A 1 201 ? 23.021 -0.263 -5.515 1.00 44.94 201 ARG A C 1
ATOM 1541 O O . ARG A 1 201 ? 23.231 0.425 -6.502 1.00 44.94 201 ARG A O 1
ATOM 1548 N N . LYS A 1 202 ? 23.388 -1.550 -5.464 1.00 45.19 202 LYS A N 1
ATOM 1549 C CA . LYS A 1 202 ? 23.846 -2.292 -6.656 1.00 45.19 202 LYS A CA 1
ATOM 1550 C C . LYS A 1 202 ? 22.688 -2.919 -7.449 1.00 45.19 202 LYS A C 1
ATOM 1552 O O . LYS A 1 202 ? 22.911 -3.823 -8.248 1.00 45.19 202 LYS A O 1
ATOM 1557 N N . SER A 1 203 ? 21.445 -2.461 -7.263 1.00 47.16 203 SER A N 1
ATOM 1558 C CA . SER A 1 203 ? 20.450 -2.623 -8.322 1.00 47.16 203 SER A CA 1
ATOM 1559 C C . SER A 1 203 ? 20.885 -1.720 -9.464 1.00 47.16 203 SER A C 1
ATOM 1561 O O . SER A 1 203 ? 20.862 -0.502 -9.312 1.00 47.16 203 SER A O 1
ATOM 1563 N N . ILE A 1 204 ? 21.319 -2.326 -10.564 1.00 51.62 204 ILE A N 1
ATOM 1564 C CA . ILE A 1 204 ? 21.491 -1.680 -11.864 1.00 51.62 204 ILE A CA 1
ATOM 1565 C C . ILE A 1 204 ? 20.273 -0.773 -12.047 1.00 51.62 204 ILE A C 1
ATOM 1567 O O . ILE A 1 204 ? 19.159 -1.276 -12.208 1.00 51.62 204 ILE A O 1
ATOM 1571 N N . ASN A 1 205 ? 20.450 0.542 -11.895 1.00 57.06 205 ASN A N 1
ATOM 1572 C CA . ASN A 1 205 ? 19.376 1.466 -12.212 1.00 57.06 205 ASN A CA 1
ATOM 1573 C C . ASN A 1 205 ? 19.042 1.174 -13.674 1.00 57.06 205 ASN A C 1
ATOM 1575 O O . ASN A 1 205 ? 19.965 1.182 -14.495 1.00 57.06 205 ASN A O 1
ATOM 1579 N N . PRO A 1 206 ? 17.788 0.814 -14.000 1.00 58.50 206 PRO A N 1
ATOM 1580 C CA . PRO A 1 206 ? 17.430 0.621 -15.390 1.00 58.50 206 PRO A CA 1
ATOM 1581 C C . PRO A 1 206 ? 17.829 1.886 -16.132 1.00 58.50 206 PRO A C 1
ATOM 1583 O O . PRO A 1 206 ? 17.545 2.989 -15.658 1.00 58.50 206 PRO A O 1
ATOM 1586 N N . LEU A 1 207 ? 18.543 1.704 -17.242 1.00 63.75 207 LEU A N 1
ATOM 1587 C CA . LEU A 1 207 ? 18.897 2.802 -18.128 1.00 63.75 207 LEU A CA 1
ATOM 1588 C C . LEU A 1 207 ? 17.624 3.620 -18.384 1.00 63.75 207 LEU A C 1
ATOM 1590 O O . LEU A 1 207 ? 16.593 3.001 -18.653 1.00 63.75 207 LEU A O 1
ATOM 1594 N N . PRO A 1 208 ? 17.647 4.954 -18.237 1.00 72.69 208 PRO A N 1
ATOM 1595 C CA . PRO A 1 208 ? 16.481 5.780 -18.529 1.00 72.69 208 PRO A CA 1
ATOM 1596 C C . PRO A 1 208 ? 15.976 5.489 -19.949 1.00 72.69 208 PRO A C 1
ATOM 1598 O O . PRO A 1 208 ? 16.755 5.074 -20.807 1.00 72.69 208 PRO A O 1
ATOM 1601 N N . GLY A 1 209 ? 14.675 5.674 -20.201 1.00 72.38 209 GLY A N 1
ATOM 1602 C CA . GLY A 1 209 ? 14.080 5.408 -21.520 1.00 72.38 209 GLY A CA 1
ATOM 1603 C C . GLY A 1 209 ? 14.824 6.131 -22.649 1.00 72.38 209 GLY A C 1
ATOM 1604 O O . GLY A 1 209 ? 15.082 5.538 -23.692 1.00 72.38 209 GLY A O 1
ATOM 1605 N N . GLU A 1 210 ? 15.303 7.341 -22.356 1.00 75.50 210 GLU A N 1
ATOM 1606 C CA . GLU A 1 210 ? 16.171 8.166 -23.206 1.00 75.50 210 GLU A CA 1
ATOM 1607 C C . GLU A 1 210 ? 17.434 7.416 -23.670 1.00 75.50 210 GLU A C 1
ATOM 1609 O O . GLU A 1 210 ? 17.768 7.414 -24.851 1.00 75.50 210 GLU A O 1
ATOM 1614 N N . ALA A 1 211 ? 18.081 6.645 -22.791 1.00 83.56 211 ALA A N 1
ATOM 1615 C CA . ALA A 1 211 ? 19.262 5.858 -23.146 1.00 83.56 211 ALA A CA 1
ATOM 1616 C C . ALA A 1 211 ? 18.937 4.640 -24.036 1.00 83.56 211 ALA A C 1
ATOM 1618 O O . ALA A 1 211 ? 19.824 4.100 -24.701 1.00 83.56 211 ALA A O 1
ATOM 1619 N N . VAL A 1 212 ? 17.685 4.165 -24.060 1.00 87.31 212 VAL A N 1
ATOM 1620 C CA . VAL A 1 212 ? 17.239 3.145 -25.027 1.00 87.31 212 VAL A CA 1
ATOM 1621 C C . VAL A 1 212 ? 17.008 3.786 -26.395 1.00 87.31 212 VAL A C 1
ATOM 1623 O O . VAL A 1 212 ? 17.370 3.187 -27.408 1.00 87.31 212 VAL A O 1
ATOM 1626 N N . GLU A 1 213 ? 16.446 4.995 -26.428 1.00 89.69 213 GLU A N 1
ATOM 1627 C CA . GLU A 1 213 ? 16.195 5.762 -27.653 1.00 89.69 213 GLU A CA 1
ATOM 1628 C C . GLU A 1 213 ? 17.494 6.183 -28.346 1.00 89.69 213 GLU A C 1
ATOM 1630 O O . GLU A 1 213 ? 17.643 5.934 -29.541 1.00 89.69 213 GLU A O 1
ATOM 1635 N N . GLU A 1 214 ? 18.482 6.692 -27.608 1.00 92.00 214 GLU A N 1
ATOM 1636 C CA . GLU A 1 214 ? 19.811 7.023 -28.147 1.00 92.00 214 GLU A CA 1
ATOM 1637 C C . GLU A 1 214 ? 20.489 5.809 -28.796 1.00 92.00 214 GLU A C 1
ATOM 1639 O O . GLU A 1 214 ? 21.015 5.876 -29.910 1.00 92.00 214 GLU A O 1
ATOM 1644 N N . ARG A 1 215 ? 20.425 4.646 -28.133 1.00 90.88 215 ARG A N 1
ATOM 1645 C CA . ARG A 1 215 ? 20.950 3.389 -28.689 1.00 90.88 215 ARG A CA 1
ATOM 1646 C C . ARG A 1 215 ? 20.195 2.971 -29.946 1.00 90.88 215 ARG A C 1
ATOM 1648 O O . ARG A 1 215 ? 20.796 2.419 -30.867 1.00 90.88 215 ARG A O 1
ATOM 1655 N N . MET A 1 216 ? 18.890 3.227 -29.993 1.00 93.00 216 MET A N 1
ATOM 1656 C CA . MET A 1 216 ? 18.060 2.937 -31.156 1.00 93.00 216 MET A CA 1
ATOM 1657 C C . MET A 1 216 ? 18.430 3.833 -32.340 1.00 93.00 216 MET A C 1
ATOM 1659 O O . MET A 1 216 ? 18.595 3.327 -33.447 1.00 93.00 216 MET A O 1
ATOM 1663 N N . GLN A 1 217 ? 18.657 5.127 -32.103 1.00 95.19 217 GLN A N 1
ATOM 1664 C CA . GLN A 1 217 ? 19.151 6.061 -33.117 1.00 95.19 217 GLN A CA 1
ATOM 1665 C C . GLN A 1 217 ? 20.536 5.651 -33.633 1.00 95.19 217 GLN A C 1
ATOM 1667 O O . GLN A 1 217 ? 20.761 5.628 -34.841 1.00 95.19 217 GLN A O 1
ATOM 1672 N N . ALA A 1 218 ? 21.454 5.253 -32.746 1.00 93.31 218 ALA A N 1
ATOM 1673 C CA . ALA A 1 218 ? 22.779 4.771 -33.140 1.00 93.31 218 ALA A CA 1
ATOM 1674 C C . ALA A 1 218 ? 22.714 3.498 -34.002 1.00 93.31 218 ALA A C 1
ATOM 1676 O O . ALA A 1 218 ? 23.505 3.342 -34.935 1.00 93.31 218 ALA A O 1
ATOM 1677 N N . MET A 1 219 ? 21.776 2.596 -33.697 1.00 96.94 219 MET A N 1
ATOM 1678 C CA . MET A 1 219 ? 21.502 1.401 -34.497 1.00 96.94 219 MET A CA 1
ATOM 1679 C C . MET A 1 219 ? 20.926 1.764 -35.873 1.00 96.94 219 MET A C 1
ATOM 1681 O O . MET A 1 219 ? 21.359 1.167 -36.854 1.00 96.94 219 MET A O 1
ATOM 1685 N N . TYR A 1 220 ? 19.995 2.722 -35.968 1.00 96.94 220 TYR A N 1
ATOM 1686 C CA . TYR A 1 220 ? 19.456 3.163 -37.262 1.00 96.94 220 TYR A CA 1
ATOM 1687 C C . TYR A 1 220 ? 20.532 3.804 -38.136 1.00 96.94 220 TYR A C 1
ATOM 1689 O O . TYR A 1 220 ? 20.723 3.343 -39.248 1.00 96.94 220 TYR A O 1
ATOM 1697 N N . ARG A 1 221 ? 21.357 4.710 -37.595 1.00 96.50 221 ARG A N 1
ATOM 1698 C CA . ARG A 1 221 ? 22.491 5.287 -38.344 1.00 96.50 221 ARG A CA 1
ATOM 1699 C C . ARG A 1 221 ? 23.469 4.228 -38.866 1.00 96.50 221 ARG A C 1
ATOM 1701 O O . ARG A 1 221 ? 24.013 4.363 -39.953 1.00 96.50 221 ARG A O 1
ATOM 1708 N N . ALA A 1 222 ? 23.717 3.171 -38.087 1.00 94.00 222 ALA A N 1
ATOM 1709 C CA . ALA A 1 222 ? 24.564 2.063 -38.532 1.00 94.00 222 ALA A CA 1
ATOM 1710 C C . ALA A 1 222 ? 23.900 1.218 -39.628 1.00 94.00 222 ALA A C 1
ATOM 1712 O O . ALA A 1 222 ? 24.591 0.709 -40.505 1.00 94.00 222 ALA A O 1
ATOM 1713 N N . LYS A 1 223 ? 22.571 1.081 -39.577 1.00 96.19 223 LYS A N 1
ATOM 1714 C CA . LYS A 1 223 ? 21.790 0.430 -40.625 1.00 96.19 223 LYS A CA 1
ATOM 1715 C C . LYS A 1 223 ? 21.824 1.249 -41.916 1.00 96.19 223 LYS A C 1
ATOM 1717 O O . LYS A 1 223 ? 22.127 0.683 -42.953 1.00 96.19 223 LYS A O 1
ATOM 1722 N N . ASP A 1 224 ? 21.589 2.555 -41.825 1.00 95.81 224 ASP A N 1
ATOM 1723 C CA . ASP A 1 224 ? 21.578 3.459 -42.977 1.00 95.81 224 ASP A CA 1
ATOM 1724 C C . ASP A 1 224 ? 22.935 3.423 -43.695 1.00 95.81 224 ASP A C 1
ATOM 1726 O O . ASP A 1 224 ? 22.982 3.206 -44.898 1.00 95.81 224 ASP A O 1
ATOM 1730 N N . ARG A 1 225 ? 24.050 3.457 -42.948 1.00 93.12 225 ARG A N 1
ATOM 1731 C CA . ARG A 1 225 ? 25.404 3.297 -43.511 1.00 93.12 225 ARG A CA 1
ATOM 1732 C C . ARG A 1 225 ? 25.621 1.946 -44.208 1.00 93.12 225 ARG A C 1
ATOM 1734 O O . ARG A 1 225 ? 26.302 1.874 -45.226 1.00 93.12 225 ARG A O 1
ATOM 1741 N N . MET A 1 226 ? 25.084 0.860 -43.650 1.00 94.06 226 MET A N 1
ATOM 1742 C CA . MET A 1 226 ? 25.153 -0.468 -44.271 1.00 94.06 226 MET A CA 1
ATOM 1743 C C . MET A 1 226 ? 24.330 -0.516 -45.569 1.00 94.06 226 MET A C 1
ATOM 1745 O O . MET A 1 226 ? 24.777 -1.116 -46.545 1.00 94.06 226 MET A O 1
ATOM 1749 N N . ASP A 1 227 ? 23.153 0.116 -45.579 1.00 93.12 227 ASP A N 1
ATOM 1750 C CA . ASP A 1 227 ? 22.256 0.189 -46.734 1.00 93.12 227 ASP A CA 1
ATOM 1751 C C . ASP A 1 227 ? 22.853 1.088 -47.845 1.00 93.12 227 ASP A C 1
ATOM 1753 O O . ASP A 1 227 ? 22.798 0.718 -49.016 1.00 93.12 227 ASP A O 1
ATOM 1757 N N . GLU A 1 228 ? 23.506 2.204 -47.495 1.00 93.00 228 GLU A N 1
ATOM 1758 C CA . GLU A 1 228 ? 24.255 3.077 -48.420 1.00 93.00 228 GLU A CA 1
ATOM 1759 C C . GLU A 1 228 ? 25.403 2.331 -49.118 1.00 93.00 228 GLU A C 1
ATOM 1761 O O . GLU A 1 228 ? 25.511 2.354 -50.344 1.00 93.00 228 GLU A O 1
ATOM 1766 N N . LEU A 1 229 ? 26.233 1.604 -48.358 1.00 90.06 229 LEU A N 1
ATOM 1767 C CA . LEU A 1 229 ? 27.342 0.818 -48.920 1.00 90.06 229 LEU A CA 1
ATOM 1768 C C . LEU A 1 229 ? 26.859 -0.314 -49.836 1.00 90.06 229 LEU A C 1
ATOM 1770 O O . LEU A 1 229 ? 27.551 -0.676 -50.786 1.00 90.06 229 LEU A O 1
ATOM 1774 N N . LEU A 1 230 ? 25.672 -0.865 -49.570 1.00 89.06 230 LEU A N 1
ATOM 1775 C CA . LEU A 1 230 ? 25.051 -1.865 -50.434 1.00 89.06 230 LEU A CA 1
ATOM 1776 C C . LEU A 1 230 ? 24.589 -1.259 -51.772 1.00 89.06 230 LEU A C 1
ATOM 1778 O O . LEU A 1 230 ? 24.624 -1.950 -52.786 1.00 89.06 230 LEU A O 1
ATOM 1782 N N . GLN A 1 231 ? 24.159 0.008 -51.773 1.00 89.00 231 GLN A N 1
ATOM 1783 C CA . GLN A 1 231 ? 23.705 0.728 -52.970 1.00 89.00 231 GLN A CA 1
ATOM 1784 C C . GLN A 1 231 ? 24.858 1.223 -53.852 1.00 89.00 231 GLN A C 1
ATOM 1786 O O . GLN A 1 231 ? 24.681 1.349 -55.058 1.00 89.00 231 GLN A O 1
ATOM 1791 N N . MET A 1 232 ? 26.031 1.494 -53.278 1.00 84.12 232 MET A N 1
ATOM 1792 C CA . MET A 1 232 ? 27.184 2.066 -53.988 1.00 84.12 232 MET A CA 1
ATOM 1793 C C . MET A 1 232 ? 27.977 1.080 -54.876 1.00 84.12 232 MET A C 1
ATOM 1795 O O . MET A 1 232 ? 29.130 1.353 -55.197 1.00 84.12 232 MET A O 1
ATOM 1799 N N . ASP A 1 233 ? 27.423 -0.079 -55.251 1.00 68.00 233 ASP A N 1
ATOM 1800 C CA . ASP A 1 233 ? 28.115 -1.147 -56.006 1.00 68.00 233 ASP A CA 1
ATOM 1801 C C . ASP A 1 233 ? 29.450 -1.632 -55.393 1.00 68.00 233 ASP A C 1
ATOM 1803 O O . ASP A 1 233 ? 30.145 -2.465 -55.979 1.00 68.00 233 ASP A O 1
ATOM 1807 N N . ALA A 1 234 ? 29.778 -1.226 -54.158 1.00 61.62 234 ALA A N 1
ATOM 1808 C CA . ALA A 1 234 ? 30.947 -1.692 -53.405 1.00 61.62 234 ALA A CA 1
ATOM 1809 C C . ALA A 1 234 ? 30.910 -3.211 -53.132 1.00 61.62 234 ALA A C 1
ATOM 1811 O O . ALA A 1 234 ? 31.883 -3.798 -52.661 1.00 61.62 234 ALA A O 1
ATOM 1812 N N . GLY A 1 235 ? 29.800 -3.869 -53.473 1.00 58.91 235 GLY A N 1
ATOM 1813 C CA . GLY A 1 235 ? 29.599 -5.298 -53.356 1.00 58.91 235 GLY A CA 1
ATOM 1814 C C . GLY A 1 235 ? 29.468 -5.728 -51.898 1.00 58.91 235 GLY A C 1
ATOM 1815 O O . GLY A 1 235 ? 30.144 -5.242 -50.996 1.00 58.91 235 GLY A O 1
ATOM 1816 N N . ALA A 1 236 ? 28.659 -6.757 -51.656 1.00 70.69 236 ALA A N 1
ATOM 1817 C CA . ALA A 1 236 ? 28.542 -7.395 -50.340 1.00 70.69 236 ALA A CA 1
ATOM 1818 C C . ALA A 1 236 ? 29.865 -8.014 -49.814 1.00 70.69 236 ALA A C 1
ATOM 1820 O O . ALA A 1 236 ? 29.867 -8.637 -48.755 1.00 70.69 236 ALA A O 1
ATOM 1821 N N . LYS A 1 237 ? 30.966 -7.881 -50.570 1.00 76.75 237 LYS A N 1
ATOM 1822 C CA . LYS A 1 237 ? 32.310 -8.400 -50.291 1.00 76.75 237 LYS A CA 1
ATOM 1823 C C . LYS A 1 237 ? 33.333 -7.310 -49.934 1.00 76.75 237 LYS A C 1
ATOM 1825 O O . LYS A 1 237 ? 34.481 -7.659 -49.687 1.00 76.75 237 LYS A O 1
ATOM 1830 N N . SER A 1 238 ? 32.963 -6.024 -49.932 1.00 87.81 238 SER A N 1
ATOM 1831 C CA . SER A 1 238 ? 33.866 -4.969 -49.453 1.00 87.81 238 SER A CA 1
ATOM 1832 C C . SER A 1 238 ? 34.104 -5.108 -47.945 1.00 87.81 238 SER A C 1
ATOM 1834 O O . SER A 1 238 ? 33.165 -5.346 -47.178 1.00 87.81 238 SER A O 1
ATOM 1836 N N . GLU A 1 239 ? 35.354 -4.931 -47.508 1.00 90.31 239 GLU A N 1
ATOM 1837 C CA . GLU A 1 239 ? 35.727 -4.939 -46.086 1.00 90.31 239 GLU A CA 1
ATOM 1838 C C . GLU A 1 239 ? 34.936 -3.891 -45.287 1.00 90.31 239 GLU A C 1
ATOM 1840 O O . GLU A 1 239 ? 34.506 -4.151 -44.160 1.00 90.31 239 GLU A O 1
ATOM 1845 N N . GLU A 1 240 ? 34.659 -2.734 -45.896 1.00 89.75 240 GLU A N 1
ATOM 1846 C CA . GLU A 1 240 ? 33.884 -1.655 -45.277 1.00 89.75 240 GLU A CA 1
ATOM 1847 C C . GLU A 1 240 ? 32.429 -2.065 -45.024 1.00 89.75 240 GLU A C 1
ATOM 1849 O O . GLU A 1 240 ? 31.862 -1.758 -43.971 1.00 89.75 240 GLU A O 1
ATOM 1854 N N . TYR A 1 241 ? 31.828 -2.808 -45.960 1.00 91.69 241 TYR A N 1
ATOM 1855 C CA . TYR A 1 241 ? 30.480 -3.347 -45.796 1.00 91.69 241 TYR A CA 1
ATOM 1856 C C . TYR A 1 241 ? 30.435 -4.376 -44.662 1.00 91.69 241 TYR A C 1
ATOM 1858 O O . TYR A 1 241 ? 29.528 -4.343 -43.823 1.00 91.69 241 TYR A O 1
ATOM 1866 N N . GLU A 1 242 ? 31.426 -5.270 -44.584 1.00 92.00 242 GLU A N 1
ATOM 1867 C CA . GLU A 1 242 ? 31.508 -6.229 -43.483 1.00 92.00 242 GLU A CA 1
ATOM 1868 C C . GLU A 1 242 ? 31.637 -5.540 -42.123 1.00 92.00 242 GLU A C 1
ATOM 1870 O O . GLU A 1 242 ? 30.985 -5.960 -41.161 1.00 92.00 242 GLU A O 1
ATOM 1875 N N . GLN A 1 243 ? 32.439 -4.477 -42.037 1.00 93.31 243 GLN A N 1
ATOM 1876 C CA . GLN A 1 243 ? 32.587 -3.697 -40.814 1.00 93.31 243 GLN A CA 1
ATOM 1877 C C . GLN A 1 243 ? 31.274 -3.000 -40.435 1.00 93.31 243 GLN A C 1
ATOM 1879 O O . GLN A 1 243 ? 30.804 -3.163 -39.308 1.00 93.31 243 GLN A O 1
ATOM 1884 N N . ALA A 1 244 ? 30.613 -2.323 -41.380 1.00 93.44 244 ALA A N 1
ATOM 1885 C CA . ALA A 1 244 ? 29.313 -1.688 -41.146 1.00 93.44 244 ALA A CA 1
ATOM 1886 C C . ALA A 1 244 ? 28.238 -2.701 -40.706 1.00 93.44 244 ALA A C 1
ATOM 1888 O O . ALA A 1 244 ? 27.437 -2.428 -39.806 1.00 93.44 244 ALA A O 1
ATOM 1889 N N . ARG A 1 245 ? 28.252 -3.912 -41.278 1.00 93.50 245 ARG A N 1
ATOM 1890 C CA . ARG A 1 245 ? 27.363 -5.010 -40.879 1.00 93.50 245 ARG A CA 1
ATOM 1891 C C . ARG A 1 245 ? 27.639 -5.483 -39.451 1.00 93.50 245 ARG A C 1
ATOM 1893 O O . ARG A 1 245 ? 26.684 -5.703 -38.701 1.00 93.50 245 ARG A O 1
ATOM 1900 N N . ARG A 1 246 ? 28.909 -5.650 -39.058 1.00 94.88 246 ARG A N 1
ATOM 1901 C CA . ARG A 1 246 ? 29.294 -6.023 -37.681 1.00 94.88 246 ARG A CA 1
ATOM 1902 C C . ARG A 1 246 ? 28.838 -4.954 -36.686 1.00 94.88 246 ARG A C 1
ATOM 1904 O O . ARG A 1 246 ? 28.154 -5.300 -35.721 1.00 94.88 246 ARG A O 1
ATOM 1911 N N . ASP A 1 247 ? 29.086 -3.681 -36.989 1.00 94.50 247 ASP A N 1
ATOM 1912 C CA . ASP A 1 247 ? 28.654 -2.536 -36.178 1.00 94.50 247 ASP A CA 1
ATOM 1913 C C . ASP A 1 247 ? 27.131 -2.499 -35.996 1.00 94.50 247 ASP A C 1
ATOM 1915 O O . ASP A 1 247 ? 26.621 -2.290 -34.890 1.00 94.50 247 ASP A O 1
ATOM 1919 N N . TYR A 1 248 ? 26.372 -2.717 -37.075 1.00 95.94 248 TYR A N 1
ATOM 1920 C CA . TYR A 1 248 ? 24.914 -2.779 -37.010 1.00 95.94 248 TYR A CA 1
ATOM 1921 C C . TYR A 1 248 ? 24.432 -3.937 -36.125 1.00 95.94 248 TYR A C 1
ATOM 1923 O O . TYR A 1 248 ? 23.557 -3.746 -35.272 1.00 95.94 248 TYR A O 1
ATOM 1931 N N . VAL A 1 249 ? 25.000 -5.137 -36.292 1.00 96.06 249 VAL A N 1
ATOM 1932 C CA . VAL A 1 249 ? 24.642 -6.322 -35.494 1.00 96.06 249 VAL A CA 1
ATOM 1933 C C . VAL A 1 249 ? 24.950 -6.100 -34.012 1.00 96.06 249 VAL A C 1
ATOM 1935 O O . VAL A 1 249 ? 24.100 -6.404 -33.168 1.00 96.06 249 VAL A O 1
ATOM 1938 N N . GLU A 1 250 ? 26.108 -5.524 -33.692 1.00 94.62 250 GLU A N 1
ATOM 1939 C CA . GLU A 1 250 ? 26.499 -5.188 -32.324 1.00 94.62 250 GLU A CA 1
ATOM 1940 C C . GLU A 1 250 ? 25.519 -4.186 -31.701 1.00 94.62 250 GLU A C 1
ATOM 1942 O O . GLU A 1 250 ? 24.909 -4.467 -30.662 1.00 94.62 250 GLU A O 1
ATOM 1947 N N . LYS A 1 251 ? 25.267 -3.054 -32.372 1.00 93.94 251 LYS A N 1
ATOM 1948 C CA . LYS A 1 251 ? 24.337 -2.022 -31.885 1.00 93.94 251 LYS A CA 1
ATOM 1949 C C . LYS A 1 251 ? 22.915 -2.558 -31.731 1.00 93.94 251 LYS A C 1
ATOM 1951 O O . LYS A 1 251 ? 22.252 -2.270 -30.733 1.00 93.94 251 LYS A O 1
ATOM 1956 N N . ARG A 1 252 ? 22.448 -3.408 -32.650 1.00 94.44 252 ARG A N 1
ATOM 1957 C CA . ARG A 1 252 ? 21.158 -4.108 -32.528 1.00 94.44 252 ARG A CA 1
ATOM 1958 C C . ARG A 1 252 ? 21.123 -5.019 -31.298 1.00 94.44 252 ARG A C 1
ATOM 1960 O O . ARG A 1 252 ? 20.102 -5.069 -30.605 1.00 94.44 252 ARG A O 1
ATOM 1967 N N . GLY A 1 253 ? 22.215 -5.729 -31.016 1.00 91.88 253 GLY A N 1
ATOM 1968 C CA . GLY A 1 253 ? 22.390 -6.524 -29.799 1.00 91.88 253 GLY A CA 1
ATOM 1969 C C . GLY A 1 253 ? 22.264 -5.671 -28.535 1.00 91.88 253 GLY A C 1
ATOM 1970 O O . GLY A 1 253 ? 21.482 -6.006 -27.640 1.00 91.88 253 GLY A O 1
ATOM 1971 N N . LEU A 1 254 ? 22.938 -4.518 -28.503 1.00 89.81 254 LEU A N 1
ATOM 1972 C CA . LEU A 1 254 ? 22.880 -3.561 -27.394 1.00 89.81 254 LEU A CA 1
ATOM 1973 C C . LEU A 1 254 ? 21.475 -2.981 -27.180 1.00 89.81 254 LEU A C 1
ATOM 1975 O O . LEU A 1 254 ? 21.036 -2.867 -26.033 1.00 89.81 254 LEU A O 1
ATOM 1979 N N . VAL A 1 255 ? 20.742 -2.656 -28.251 1.00 92.06 255 VAL A N 1
ATOM 1980 C CA . VAL A 1 255 ? 19.344 -2.187 -28.176 1.00 92.06 255 VAL A CA 1
ATOM 1981 C C . VAL A 1 255 ? 18.429 -3.276 -27.623 1.00 92.06 255 VAL A C 1
ATOM 1983 O O . VAL A 1 255 ? 17.617 -3.009 -26.736 1.00 92.06 255 VAL A O 1
ATOM 1986 N N . ARG A 1 256 ? 18.563 -4.523 -28.097 1.00 93.25 256 ARG A N 1
ATOM 1987 C CA . ARG A 1 256 ? 17.777 -5.660 -27.586 1.00 93.25 256 ARG A CA 1
ATOM 1988 C C . ARG A 1 256 ? 18.033 -5.897 -26.100 1.00 93.25 256 ARG A C 1
ATOM 1990 O O . ARG A 1 256 ? 17.073 -6.036 -25.341 1.00 93.25 256 ARG A O 1
ATOM 1997 N N . ALA A 1 257 ? 19.300 -5.899 -25.686 1.00 84.81 257 ALA A N 1
ATOM 1998 C CA . ALA A 1 257 ? 19.681 -6.035 -24.285 1.00 84.81 257 ALA A CA 1
ATOM 1999 C C . ALA A 1 257 ? 19.105 -4.888 -23.440 1.00 84.81 257 ALA A C 1
ATOM 2001 O O . ALA A 1 257 ? 18.448 -5.141 -22.430 1.00 84.81 257 ALA A O 1
ATOM 2002 N N . ALA A 1 258 ? 19.254 -3.639 -23.894 1.00 87.69 258 ALA A N 1
ATOM 2003 C CA . ALA A 1 258 ? 18.718 -2.463 -23.212 1.00 87.69 258 ALA A CA 1
ATOM 2004 C C . ALA A 1 258 ? 17.190 -2.541 -23.056 1.00 87.69 258 ALA A C 1
ATOM 2006 O O . ALA A 1 258 ? 16.678 -2.426 -21.942 1.00 87.69 258 ALA A O 1
ATOM 2007 N N . LYS A 1 259 ? 16.459 -2.849 -24.134 1.00 89.31 259 LYS A N 1
ATOM 2008 C CA . LYS A 1 259 ? 14.998 -3.017 -24.110 1.00 89.31 259 LYS A CA 1
ATOM 2009 C C . LYS A 1 259 ? 14.562 -4.127 -23.155 1.00 89.31 259 LYS A C 1
ATOM 2011 O O . LYS A 1 259 ? 13.601 -3.950 -22.411 1.00 89.31 259 LYS A O 1
ATOM 2016 N N . HIS A 1 260 ? 15.274 -5.254 -23.131 1.00 86.31 260 HIS A N 1
ATOM 2017 C CA . HIS A 1 260 ? 14.991 -6.334 -22.188 1.00 86.31 260 HIS A CA 1
ATOM 2018 C C . HIS A 1 260 ? 15.206 -5.886 -20.735 1.00 86.31 260 HIS A C 1
ATOM 2020 O O . HIS A 1 260 ? 14.348 -6.131 -19.889 1.00 86.31 260 HIS A O 1
ATOM 2026 N N . THR A 1 261 ? 16.309 -5.189 -20.437 1.00 85.62 261 THR A N 1
ATOM 2027 C CA . THR A 1 261 ? 16.567 -4.657 -19.087 1.00 85.62 261 THR A CA 1
ATOM 2028 C C . THR A 1 261 ? 15.530 -3.618 -18.657 1.00 85.62 261 THR A C 1
ATOM 2030 O O . THR A 1 261 ? 15.063 -3.661 -17.520 1.00 85.62 261 THR A O 1
ATOM 2033 N N . TRP A 1 262 ? 15.107 -2.744 -19.573 1.00 85.81 262 TRP A N 1
ATOM 2034 C CA . TRP A 1 262 ? 14.051 -1.760 -19.344 1.00 85.81 262 TRP A CA 1
ATOM 2035 C C . TRP A 1 262 ? 12.709 -2.428 -19.039 1.00 85.81 262 TRP A C 1
ATOM 2037 O O . TRP A 1 262 ? 12.092 -2.142 -18.015 1.00 85.81 262 TRP A O 1
ATOM 2047 N N . ASN A 1 263 ? 12.287 -3.375 -19.881 1.00 87.00 263 ASN A N 1
ATOM 2048 C CA . ASN A 1 263 ? 11.041 -4.115 -19.691 1.00 87.00 263 ASN A CA 1
ATOM 2049 C C . ASN A 1 263 ? 11.048 -4.911 -18.382 1.00 87.00 263 ASN A C 1
ATOM 2051 O O . ASN A 1 263 ? 10.062 -4.890 -17.652 1.00 87.00 263 ASN A O 1
ATOM 2055 N N . ALA A 1 264 ? 12.161 -5.572 -18.052 1.00 83.81 264 ALA A N 1
ATOM 2056 C CA . ALA A 1 264 ? 12.302 -6.285 -16.787 1.00 83.81 264 ALA A CA 1
ATOM 2057 C C . ALA A 1 264 ? 12.143 -5.338 -15.589 1.00 83.81 264 ALA A C 1
ATOM 2059 O O . ALA A 1 264 ? 11.434 -5.660 -14.639 1.00 83.81 264 ALA A O 1
ATOM 2060 N N . ALA A 1 265 ? 12.742 -4.148 -15.645 1.00 83.81 265 ALA A N 1
ATOM 2061 C CA . ALA A 1 265 ? 12.589 -3.159 -14.588 1.00 83.81 265 ALA A CA 1
ATOM 2062 C C . ALA A 1 265 ? 11.171 -2.579 -14.507 1.00 83.81 265 ALA A C 1
ATOM 2064 O O . ALA A 1 265 ? 10.674 -2.342 -13.406 1.00 83.81 265 ALA A O 1
ATOM 2065 N N . LEU A 1 266 ? 10.499 -2.377 -15.643 1.00 85.19 266 LEU A N 1
ATOM 2066 C CA . LEU A 1 266 ? 9.101 -1.955 -15.679 1.00 85.19 266 LEU A CA 1
ATOM 2067 C C . LEU A 1 266 ? 8.183 -3.013 -15.054 1.00 85.19 266 LEU A C 1
ATOM 2069 O O . LEU A 1 266 ? 7.302 -2.669 -14.271 1.00 85.19 266 LEU A O 1
ATOM 2073 N N . GLU A 1 267 ? 8.407 -4.292 -15.356 1.00 85.25 267 GLU A N 1
ATOM 2074 C CA . GLU A 1 267 ? 7.672 -5.406 -14.753 1.00 85.25 267 GLU A CA 1
ATOM 2075 C C . GLU A 1 267 ? 7.913 -5.510 -13.245 1.00 85.25 267 GLU A C 1
ATOM 2077 O O . GLU A 1 267 ? 6.970 -5.705 -12.481 1.00 85.25 267 GLU A O 1
ATOM 2082 N N . GLU A 1 268 ? 9.147 -5.313 -12.780 1.00 80.50 268 GLU A N 1
ATOM 2083 C CA . GLU A 1 268 ? 9.427 -5.246 -11.342 1.00 80.50 268 GLU A CA 1
ATOM 2084 C C . GLU A 1 268 ? 8.711 -4.060 -10.680 1.00 80.50 268 GLU A C 1
ATOM 2086 O O . GLU A 1 268 ? 8.066 -4.242 -9.648 1.00 80.50 268 GLU A O 1
ATOM 2091 N N . ARG A 1 269 ? 8.702 -2.873 -11.305 1.00 82.31 269 ARG A N 1
ATOM 2092 C CA . ARG A 1 269 ? 7.911 -1.729 -10.813 1.00 82.31 269 ARG A CA 1
ATOM 2093 C C . ARG A 1 269 ? 6.416 -2.045 -10.770 1.00 82.31 269 ARG A C 1
ATOM 2095 O O . ARG A 1 269 ? 5.764 -1.759 -9.774 1.00 82.31 269 ARG A O 1
ATOM 2102 N N . ARG A 1 270 ? 5.869 -2.698 -11.802 1.00 83.62 270 ARG A N 1
ATOM 2103 C CA . ARG A 1 270 ? 4.459 -3.130 -11.831 1.00 83.62 270 ARG A CA 1
ATOM 2104 C C . ARG A 1 270 ? 4.136 -4.094 -10.693 1.00 83.62 270 ARG A C 1
ATOM 2106 O O . ARG A 1 270 ? 3.091 -3.943 -10.067 1.00 83.62 270 ARG A O 1
ATOM 2113 N N . LYS A 1 271 ? 5.021 -5.048 -10.394 1.00 82.31 271 LYS A N 1
ATOM 2114 C CA . LYS A 1 271 ? 4.864 -5.970 -9.256 1.00 82.31 271 LYS A CA 1
ATOM 2115 C C . LYS A 1 271 ? 4.931 -5.251 -7.911 1.00 82.31 271 LYS A C 1
ATOM 2117 O O . LYS A 1 271 ? 4.193 -5.625 -7.006 1.00 82.31 271 LYS A O 1
ATOM 2122 N N . GLU A 1 272 ? 5.783 -4.234 -7.775 1.00 79.31 272 GLU A N 1
ATOM 2123 C CA . GLU A 1 272 ? 5.867 -3.401 -6.567 1.00 79.31 272 GLU A CA 1
ATOM 2124 C C . GLU A 1 272 ? 4.621 -2.501 -6.403 1.00 79.31 272 GLU A C 1
ATOM 2126 O O . GLU A 1 272 ? 4.110 -2.339 -5.291 1.00 79.31 272 GLU A O 1
ATOM 2131 N N . ASP A 1 273 ? 4.079 -1.972 -7.504 1.00 84.62 273 ASP A N 1
ATOM 2132 C CA . ASP A 1 273 ? 2.936 -1.050 -7.510 1.00 84.62 273 ASP A CA 1
ATOM 2133 C C . ASP A 1 273 ? 1.567 -1.741 -7.457 1.00 84.62 273 ASP A C 1
ATOM 2135 O O . ASP A 1 273 ? 0.600 -1.173 -6.938 1.00 84.62 273 ASP A O 1
ATOM 2139 N N . ALA A 1 274 ? 1.450 -2.970 -7.963 1.00 86.50 274 ALA A N 1
ATOM 2140 C CA . ALA A 1 274 ? 0.213 -3.746 -7.929 1.00 86.50 274 ALA A CA 1
ATOM 2141 C C . ALA A 1 274 ? -0.382 -3.878 -6.510 1.00 86.50 274 ALA A C 1
ATOM 2143 O O . ALA A 1 274 ? -1.539 -3.478 -6.323 1.00 86.50 274 ALA A O 1
ATOM 2144 N N . PRO A 1 275 ? 0.357 -4.349 -5.480 1.00 87.31 275 PRO A N 1
ATOM 2145 C CA . PRO A 1 275 ? -0.180 -4.432 -4.126 1.00 87.31 275 PRO A CA 1
ATOM 2146 C C . PRO A 1 275 ? -0.518 -3.048 -3.569 1.00 87.31 275 PRO A C 1
ATOM 2148 O O . PRO A 1 275 ? -1.503 -2.923 -2.848 1.00 87.31 275 PRO A O 1
ATOM 2151 N N . ARG A 1 276 ? 0.218 -1.993 -3.951 1.00 87.44 276 ARG A N 1
ATOM 2152 C CA . ARG A 1 276 ? -0.074 -0.611 -3.534 1.00 87.44 276 ARG A CA 1
ATOM 2153 C C . ARG A 1 276 ? -1.452 -0.157 -3.975 1.00 87.44 276 ARG A C 1
ATOM 2155 O O . ARG A 1 276 ? -2.255 0.313 -3.166 1.00 87.44 276 ARG A O 1
ATOM 2162 N N . ARG A 1 277 ? -1.747 -0.345 -5.260 1.00 88.44 277 ARG A N 1
ATOM 2163 C CA . ARG A 1 277 ? -3.031 0.042 -5.853 1.00 88.44 277 ARG A CA 1
ATOM 2164 C C . ARG A 1 277 ? -4.174 -0.807 -5.310 1.00 88.44 277 ARG A C 1
ATOM 2166 O O . ARG A 1 277 ? -5.197 -0.252 -4.909 1.00 88.44 277 ARG A O 1
ATOM 2173 N N . LEU A 1 278 ? -3.989 -2.128 -5.276 1.00 91.62 278 LEU A N 1
ATOM 2174 C CA . LEU A 1 278 ? -5.029 -3.072 -4.873 1.00 91.62 278 LEU A CA 1
ATOM 2175 C C . LEU A 1 278 ? -5.353 -2.962 -3.382 1.00 91.62 278 LEU A C 1
ATOM 2177 O O . LEU A 1 278 ? -6.517 -2.761 -3.040 1.00 91.62 278 LEU A O 1
ATOM 2181 N N . LEU A 1 279 ? -4.349 -3.025 -2.499 1.00 91.69 279 LEU A N 1
ATOM 2182 C CA . LEU A 1 279 ? -4.569 -2.945 -1.051 1.00 91.69 279 LEU A CA 1
ATOM 2183 C C . LEU A 1 279 ? -5.072 -1.563 -0.639 1.00 91.69 279 LEU A C 1
ATOM 2185 O O . LEU A 1 279 ? -6.000 -1.480 0.158 1.00 91.69 279 LEU A O 1
ATOM 2189 N N . GLY A 1 280 ? -4.533 -0.484 -1.218 1.00 91.38 280 GLY A N 1
ATOM 2190 C CA . GLY A 1 280 ? -5.006 0.869 -0.928 1.00 91.38 280 GLY A CA 1
ATOM 2191 C C . GLY A 1 280 ? -6.498 1.040 -1.227 1.00 91.38 280 GLY A C 1
ATOM 2192 O O . GLY A 1 280 ? -7.257 1.497 -0.374 1.00 91.38 280 GLY A O 1
ATOM 2193 N N . SER A 1 281 ? -6.946 0.608 -2.410 1.00 93.12 281 SER A N 1
ATOM 2194 C CA . SER A 1 281 ? -8.367 0.654 -2.778 1.00 93.12 281 SER A CA 1
ATOM 2195 C C . SER A 1 281 ? -9.226 -0.336 -1.978 1.00 93.12 281 SER A C 1
ATOM 2197 O O . SER A 1 281 ? -10.372 -0.029 -1.654 1.00 93.12 281 SER A O 1
ATOM 2199 N N . LEU A 1 282 ? -8.705 -1.525 -1.657 1.00 94.69 282 LEU A N 1
ATOM 2200 C CA . LEU A 1 282 ? -9.411 -2.524 -0.852 1.00 94.69 282 LEU A CA 1
ATOM 2201 C C . LEU A 1 282 ? -9.684 -2.004 0.562 1.00 94.69 282 LEU A C 1
ATOM 2203 O O . LEU A 1 282 ? -10.831 -2.030 0.997 1.00 94.69 282 LEU A O 1
ATOM 2207 N N . VAL A 1 283 ? -8.656 -1.495 1.248 1.00 94.38 283 VAL A N 1
ATOM 2208 C CA . VAL A 1 283 ? -8.781 -0.997 2.623 1.00 94.38 283 VAL A CA 1
ATOM 2209 C C . VAL A 1 283 ? -9.728 0.195 2.684 1.00 94.38 283 VAL A C 1
ATOM 2211 O O . VAL A 1 283 ? -10.593 0.230 3.549 1.00 94.38 283 VAL A O 1
ATOM 2214 N N . GLN A 1 284 ? -9.642 1.127 1.730 1.00 93.25 284 GLN A N 1
ATOM 2215 C CA . GLN A 1 284 ? -10.572 2.258 1.669 1.00 93.25 284 GLN A CA 1
ATOM 2216 C C . GLN A 1 284 ? -12.028 1.817 1.488 1.00 93.25 284 GLN A C 1
ATOM 2218 O O . GLN A 1 284 ? -12.915 2.377 2.127 1.00 93.25 284 GLN A O 1
ATOM 2223 N N . ARG A 1 285 ? -12.296 0.824 0.628 1.00 95.12 285 ARG A N 1
ATOM 2224 C CA . ARG A 1 285 ? -13.655 0.282 0.461 1.00 95.12 285 ARG A CA 1
ATOM 2225 C C . ARG A 1 285 ? -14.135 -0.410 1.734 1.00 95.12 285 ARG A C 1
ATOM 2227 O O . ARG A 1 285 ? -15.247 -0.137 2.168 1.00 95.12 285 ARG A O 1
ATOM 2234 N N . ALA A 1 286 ? -13.286 -1.241 2.337 1.00 94.31 286 ALA A N 1
ATOM 2235 C CA . ALA A 1 286 ? -13.601 -1.958 3.568 1.00 94.31 286 ALA A CA 1
ATOM 2236 C C . ALA A 1 286 ? -13.881 -1.004 4.736 1.00 94.31 286 ALA A C 1
ATOM 2238 O O . ALA A 1 286 ? -14.802 -1.226 5.514 1.00 94.31 286 ALA A O 1
ATOM 2239 N N . GLU A 1 287 ? -13.121 0.080 4.851 1.00 94.69 287 GLU A N 1
ATOM 2240 C CA . GLU A 1 287 ? -13.318 1.109 5.870 1.00 94.69 287 GLU A CA 1
ATOM 2241 C C . GLU A 1 287 ? -14.646 1.845 5.688 1.00 94.69 287 GLU A C 1
ATOM 2243 O O . GLU A 1 287 ? -15.403 1.972 6.647 1.00 94.69 287 GLU A O 1
ATOM 2248 N N . ARG A 1 288 ? -14.983 2.248 4.455 1.00 94.31 288 ARG A N 1
ATOM 2249 C CA . ARG A 1 288 ? -16.279 2.884 4.163 1.00 94.31 288 ARG A CA 1
ATOM 2250 C C . ARG A 1 288 ? -17.461 1.959 4.446 1.00 94.31 288 ARG A C 1
ATOM 2252 O O . ARG A 1 288 ? -18.477 2.432 4.935 1.00 94.31 288 ARG A O 1
ATOM 2259 N N . SER A 1 289 ? -17.340 0.664 4.143 1.00 95.75 289 SER A N 1
ATOM 2260 C CA . SER A 1 289 ? -18.438 -0.291 4.333 1.00 95.75 289 SER A CA 1
ATOM 2261 C C . SER A 1 289 ? -18.608 -0.729 5.787 1.00 95.75 289 SER A C 1
ATOM 2263 O O . SER A 1 289 ? -19.728 -0.929 6.239 1.00 95.75 289 SER A O 1
ATOM 2265 N N . SER A 1 290 ? -17.508 -0.903 6.525 1.00 93.06 290 SER A N 1
ATOM 2266 C CA . SER A 1 290 ? -17.550 -1.364 7.921 1.00 93.06 290 SER A CA 1
ATOM 2267 C C . SER A 1 290 ? -17.714 -0.222 8.926 1.00 93.06 290 SER A C 1
ATOM 2269 O O . SER A 1 290 ? -18.188 -0.436 10.044 1.00 93.06 290 SER A O 1
ATOM 2271 N N . GL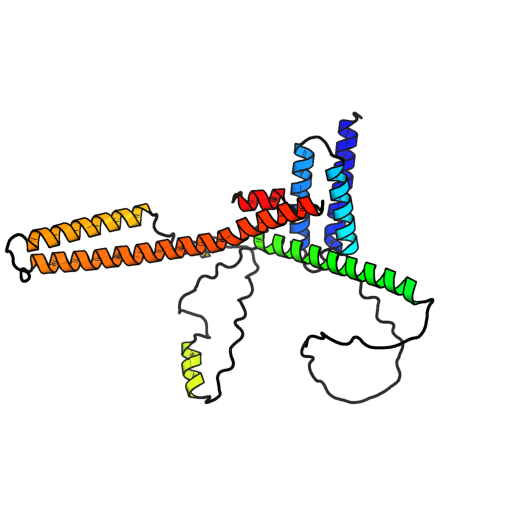Y A 1 291 ? -17.312 0.996 8.553 1.00 94.75 291 GLY A N 1
ATOM 2272 C CA . GLY A 1 291 ? -17.148 2.092 9.500 1.00 94.75 291 GLY A CA 1
ATOM 2273 C C . GLY A 1 291 ? -16.143 1.739 10.596 1.00 94.75 291 GLY A C 1
ATOM 2274 O O . GLY A 1 291 ? -16.379 2.065 11.749 1.00 94.75 291 GLY A O 1
ATOM 2275 N N . LEU A 1 292 ? -15.074 1.009 10.269 1.00 95.88 292 LEU A N 1
ATOM 2276 C CA . LEU A 1 292 ? -13.947 0.732 11.163 1.00 95.88 292 LEU A CA 1
ATOM 2277 C C . LEU A 1 292 ? -12.746 1.566 10.741 1.00 95.88 292 LEU A C 1
ATOM 2279 O O . LEU A 1 292 ? -12.505 1.746 9.550 1.00 95.88 292 LEU A O 1
ATOM 2283 N N . TRP A 1 293 ? -11.929 1.985 11.702 1.00 95.44 293 TRP A N 1
ATOM 2284 C CA . TRP A 1 293 ? -10.649 2.612 11.407 1.00 95.44 293 TRP A CA 1
ATOM 2285 C C . TRP A 1 293 ? -9.658 1.556 10.921 1.00 95.44 293 TRP A C 1
ATOM 2287 O O . TRP A 1 293 ? -9.008 0.880 11.708 1.00 95.44 293 TRP A O 1
ATOM 2297 N N . LEU A 1 294 ? -9.508 1.409 9.606 1.00 95.31 294 LEU A N 1
ATOM 2298 C CA . LEU A 1 294 ? -8.562 0.449 9.007 1.00 95.31 294 LEU A CA 1
ATOM 2299 C C . LEU A 1 294 ? -7.280 1.117 8.491 1.00 95.31 294 LEU A C 1
ATOM 2301 O O . LEU A 1 294 ? -6.412 0.467 7.905 1.00 95.31 294 LEU A O 1
ATOM 2305 N N . GLY A 1 295 ? -7.136 2.421 8.732 1.00 93.12 295 GLY A N 1
ATOM 2306 C CA . GLY A 1 295 ? -5.974 3.216 8.343 1.00 93.12 295 GLY A CA 1
ATOM 2307 C C . GLY A 1 295 ? -6.033 3.787 6.935 1.00 93.12 295 GLY A C 1
ATOM 2308 O O . GLY A 1 295 ? -4.976 4.058 6.367 1.00 93.12 295 GLY A O 1
ATOM 2309 N N . GLY A 1 296 ? -7.213 3.934 6.337 1.00 93.12 296 GLY A N 1
ATOM 2310 C CA . GLY A 1 296 ? -7.416 4.373 4.958 1.00 93.12 296 GLY A CA 1
ATOM 2311 C C . GLY A 1 296 ? -6.603 5.594 4.540 1.00 93.12 296 GLY A C 1
ATOM 2312 O O . GLY A 1 296 ? -5.980 5.513 3.483 1.00 93.12 296 GLY A O 1
ATOM 2313 N N . PRO A 1 297 ? -6.501 6.677 5.339 1.00 92.12 297 PRO A N 1
ATOM 2314 C CA . PRO A 1 297 ? -5.649 7.822 5.014 1.00 92.12 297 PRO A CA 1
ATOM 2315 C C . PRO A 1 297 ? -4.178 7.437 4.840 1.00 92.12 297 PRO A C 1
ATOM 2317 O O . PRO A 1 297 ? -3.517 7.871 3.899 1.00 92.12 297 PRO A O 1
ATOM 2320 N N . ARG A 1 298 ? -3.667 6.554 5.701 1.00 91.25 298 ARG A N 1
ATOM 2321 C CA . ARG A 1 298 ? -2.288 6.069 5.620 1.00 91.25 298 ARG A CA 1
ATOM 2322 C C . ARG A 1 298 ? -2.082 5.185 4.388 1.00 91.25 298 ARG A C 1
ATOM 2324 O O . ARG A 1 298 ? -1.100 5.353 3.671 1.00 91.25 298 ARG A O 1
ATOM 2331 N N . TRP A 1 299 ? -3.021 4.282 4.103 1.00 92.44 299 TRP A N 1
ATOM 2332 C CA . TRP A 1 299 ? -2.991 3.464 2.885 1.00 92.44 299 TRP A CA 1
ATOM 2333 C C . TRP A 1 299 ? -3.148 4.304 1.604 1.00 92.44 299 TRP A C 1
ATOM 2335 O O . TRP A 1 299 ? -2.569 3.953 0.578 1.00 92.44 299 TRP A O 1
ATOM 2345 N N . ALA A 1 300 ? -3.879 5.423 1.656 1.00 91.62 300 ALA A N 1
ATOM 2346 C CA . ALA A 1 300 ? -4.024 6.368 0.548 1.00 91.62 300 ALA A CA 1
ATOM 2347 C C . ALA A 1 300 ? -2.690 7.039 0.199 1.00 91.62 300 ALA A C 1
ATOM 2349 O O . ALA A 1 300 ? -2.285 7.025 -0.961 1.00 91.62 300 ALA A O 1
ATOM 2350 N N . ARG A 1 301 ? -1.973 7.537 1.211 1.00 89.56 301 ARG A N 1
ATOM 2351 C CA . ARG A 1 301 ? -0.639 8.127 1.038 1.00 89.56 301 ARG A CA 1
ATOM 2352 C C . ARG A 1 301 ? 0.382 7.116 0.533 1.00 89.56 301 ARG A C 1
ATOM 2354 O O . ARG A 1 301 ? 1.120 7.384 -0.410 1.00 89.56 301 ARG A O 1
ATOM 2361 N N . TRP A 1 302 ? 0.352 5.899 1.078 1.00 89.75 302 TRP A N 1
ATOM 2362 C CA . TRP A 1 302 ? 1.191 4.810 0.577 1.00 89.75 302 TRP A CA 1
ATOM 2363 C C . TRP A 1 302 ? 0.907 4.477 -0.895 1.00 89.75 302 TRP A C 1
ATOM 2365 O O . TRP A 1 302 ? 1.837 4.279 -1.676 1.00 89.75 302 TRP A O 1
ATOM 2375 N N . LYS A 1 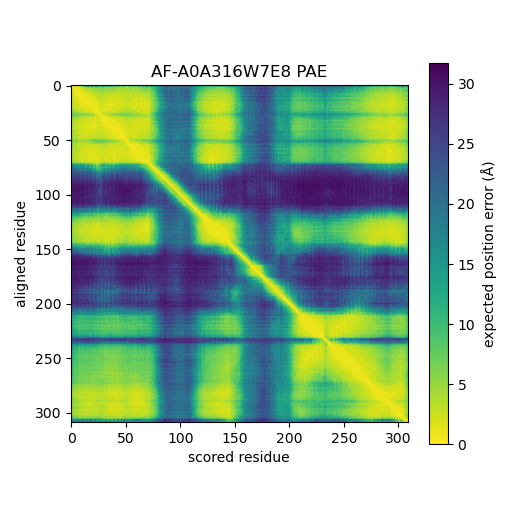303 ? -0.369 4.484 -1.306 1.00 90.12 303 LYS A N 1
ATOM 2376 C CA . LYS A 1 303 ? -0.772 4.337 -2.714 1.00 90.12 303 LYS A CA 1
ATOM 2377 C C . LYS A 1 303 ? -0.231 5.470 -3.599 1.00 90.12 303 LYS A C 1
ATOM 2379 O O . LYS A 1 303 ? 0.060 5.216 -4.763 1.00 90.12 303 LYS A O 1
ATOM 2384 N N . GLN A 1 304 ? -0.071 6.678 -3.060 1.00 88.50 304 GLN A N 1
ATOM 2385 C CA . GLN A 1 304 ? 0.511 7.846 -3.739 1.00 88.50 304 GLN A CA 1
ATOM 2386 C C . GLN A 1 304 ? 2.048 7.873 -3.712 1.00 88.50 304 GLN A C 1
ATOM 2388 O O . GLN A 1 304 ? 2.647 8.818 -4.211 1.00 88.50 304 GLN A O 1
ATOM 2393 N N . ASN A 1 305 ? 2.699 6.842 -3.160 1.00 84.94 305 ASN A N 1
ATOM 2394 C CA . ASN A 1 305 ? 4.148 6.805 -2.949 1.00 84.94 305 ASN A CA 1
ATOM 2395 C C . ASN A 1 305 ? 4.664 7.941 -2.037 1.00 84.94 305 ASN A C 1
ATOM 2397 O O . ASN A 1 305 ? 5.857 8.241 -2.031 1.00 84.94 305 ASN A O 1
ATOM 2401 N N . GLU A 1 306 ? 3.784 8.542 -1.230 1.00 84.31 306 GLU A N 1
ATOM 2402 C CA . GLU A 1 306 ? 4.182 9.457 -0.167 1.00 84.31 306 GLU A CA 1
ATOM 2403 C C . GLU A 1 306 ? 4.778 8.629 0.970 1.00 84.31 306 GLU A C 1
ATOM 2405 O O . GLU A 1 306 ? 4.112 7.776 1.571 1.00 84.31 306 GLU A O 1
ATOM 2410 N N . MET A 1 307 ? 6.069 8.827 1.235 1.00 64.50 307 MET A N 1
ATOM 2411 C CA . MET A 1 307 ? 6.762 8.031 2.238 1.00 64.50 307 MET A CA 1
ATOM 2412 C C . MET A 1 307 ? 6.257 8.369 3.641 1.00 64.50 307 MET A C 1
ATOM 2414 O O . MET A 1 307 ? 6.263 9.516 4.079 1.00 64.50 307 MET A O 1
ATOM 2418 N N . LEU A 1 308 ? 5.808 7.327 4.338 1.00 62.19 308 LEU A N 1
ATOM 2419 C CA . LEU A 1 308 ? 5.261 7.383 5.688 1.00 62.19 308 LEU A CA 1
ATOM 2420 C C . LEU A 1 308 ? 6.393 7.205 6.710 1.00 62.19 308 LEU A C 1
ATOM 2422 O O . LEU A 1 308 ? 6.467 6.160 7.366 1.00 62.19 308 LEU A O 1
ATOM 2426 N N . TRP A 1 309 ? 7.310 8.171 6.782 1.00 58.19 309 TRP A N 1
ATOM 2427 C CA . TRP A 1 309 ? 8.333 8.214 7.831 1.00 58.19 309 TRP A CA 1
ATOM 2428 C C . TRP A 1 309 ? 7.746 8.749 9.138 1.00 58.19 309 TRP A C 1
ATOM 2430 O O . TRP A 1 309 ? 7.034 9.776 9.082 1.00 58.19 309 TRP A O 1
#

pLDDT: mean 75.66, std 19.98, range [35.69, 96.94]

Nearest PDB structures (foldseek):
  6jx6-assembly1_A  TM=5.682E-01  e=4.640E+00  Homo sapiens

Mean predicted aligned error: 14.4 Å

Secondary structure (DSSP, 8-state):
--HHHHHHHHHHHHHHHHHHHHHHH-TT-HHHHHHHHHHHHHHHHHHHHHSS--HHHHHHHHHHHHHHHHTS--------------------------------------TTTHHHHHHHHHHHHHHHHHHHHHHHHHHHHHHHH-TT----------SSS-S--HHHHHHHTTT--S-------PPPPPP-S---GGGTTTS-PPPPHHHHHHHHHHHHHHHHHHHHHHHTT--TT-HHHHHHHHHHHHHHHHHHHHHHHHHHHHHHHHHHHHHHHHHHHHHHHHHHHHT----HHHHHHHHTT----

Organism: NCBI:txid1522189

Foldseek 3Di:
DDPLVVQVVVLVVLLVLLLVLLCLLDPPDPQLSVLVNLLSVLVSVVCVVVSGDDPLLVVQSVVQSVLSVLSRPPPPDPPDPDDDDDDDDDDDDDDDDDDDDDDDDDDDDDPPVVVVVVVVVVSVVSSVVSNVLSVVLSVCSSAQQDPQHDQPDPPPPDPDDDPDDVVVVVVVCVVDPDDDDPDDDDDDDGDGDDDDPPPPVPPPPQDPPVVLVVLVVQLVVLVVQLVVCCVVPCDCPNPSNVVSVVSNVVSVVVSVVSVVSVVVVVVSVCVVLVCLVVVLVVQVVVCVVVSYSSSNVSSVCSNVVNRPD

Radius of gyration: 31.37 Å; Cα contacts (8 Å, |Δi|>4): 209; chains: 1; bounding box: 70×73×93 Å

Solvent-accessible surface area (backbone atoms only — not comparable to full-atom values): 18412 Å² total; per-residue (Å²): 131,56,73,69,56,54,51,54,52,52,52,53,52,54,50,52,52,47,54,65,37,36,51,63,31,35,80,90,36,75,64,32,26,52,41,45,45,51,37,53,48,52,53,50,50,54,43,58,73,66,73,55,89,49,72,68,57,54,54,12,50,51,51,37,38,52,36,30,59,41,13,34,68,76,70,74,69,78,75,75,95,78,80,91,72,90,81,84,89,81,80,93,76,85,85,74,91,71,88,81,78,90,90,88,85,89,81,93,86,59,100,78,59,51,68,64,48,53,55,50,51,49,52,53,51,52,25,54,50,25,30,53,50,48,48,50,50,29,48,50,38,34,55,75,61,32,88,76,36,66,69,64,73,82,66,79,69,62,98,72,89,62,103,74,48,71,65,62,48,55,60,50,54,72,76,48,96,62,88,81,70,86,76,79,85,75,77,81,79,70,80,84,67,89,80,68,74,80,74,67,67,77,56,76,71,58,68,55,72,66,61,46,50,54,38,45,50,55,23,48,57,30,43,52,54,34,54,51,42,61,69,67,72,55,42,97,78,31,70,67,43,53,50,32,47,50,53,22,53,50,35,48,50,53,33,52,52,43,51,50,49,39,50,51,48,52,51,50,48,48,63,65,43,48,58,34,55,51,50,25,54,48,44,39,51,51,23,70,74,67,42,35,78,73,26,41,72,58,34,46,37,50,48,70,69,46,82,73,124